Protein AF-A0A371JBT5-F1 (afdb_monomer_lite)

Foldseek 3Di:
DPPPPLDQLCPDPLLVLLLVQCVVVVNVLLNVLSVLLSVLLNVLLVLLVVLLVLLVVLLVVLVVDDDDVLCVVLSVVLNVLSVVLNVLSVVLNVLSSVLSVQSSVQSNVLSVVCVVPNPVSSLSLLVNLVSLVSLVVSLVSLVVNLVSLVVSLVVLVVSQVVVVVVVLVVVQVVCVVVVHDRDDCVPPDPDCTPSNVSNVSSVVSSVSSVVSNVSSVSSSVSSVVSNVVSVVVVVVVVVVVVVVVVVVVVPPDPPPPPDDPDDVVVVVVVVVVVVVVVPDDDDDDDDDDDDDDDD

InterPro domains:
  IPR046656 Protein of unknown function DUF6674 [PF20379] (11-281)

pLDDT: mean 81.14, std 17.53, range [30.47, 96.5]

Sequence (295 aa):
MEAVDKSILLKNEMIMGLLELLKQNNMPQEVNHTFELCTYIDSLEKKLDSMTEELTYVKQQLKDMQEDTVLNNLKAQVQAAAERLQERCNMMIEQLFIVKDNIKSKASDIVMEANKKGKVALNKISELLDVKGKLMDIRTHVKESQKDVSTTIAKIDAFGTGIREANQKIANTFRTFADKEVVDYSQSEKKLSKTELVKKPWIAKQKILEAMELRIDAAIDKVENLARDVDIDRMMKKFDSMMEKSHNEQVGAMVAETEYQYGADAFEACAQGMIVSETNTEIENYELKKEGKSR

Radius of gyration: 38.89 Å; chains: 1; bounding box: 65×77×125 Å

Organism: NCBI:txid1763509

Structure (mmCIF, N/CA/C/O backbone):
data_AF-A0A371JBT5-F1
#
_entry.id   AF-A0A371JBT5-F1
#
loop_
_atom_site.group_PDB
_atom_site.id
_atom_site.type_symbol
_atom_site.label_atom_id
_atom_site.label_alt_id
_atom_site.label_comp_id
_atom_site.label_asym_id
_atom_site.label_entity_id
_atom_site.label_seq_id
_atom_site.pdbx_PDB_ins_code
_atom_site.Cartn_x
_atom_site.Cartn_y
_atom_site.Cartn_z
_atom_site.occupancy
_atom_site.B_iso_or_equiv
_atom_site.auth_seq_id
_atom_site.auth_comp_id
_atom_site.auth_asym_id
_atom_site.auth_atom_id
_atom_site.pdbx_PDB_model_num
ATOM 1 N N . MET A 1 1 ? 0.151 -23.786 -0.847 1.00 33.44 1 MET A N 1
ATOM 2 C CA . MET A 1 1 ? 0.593 -22.396 -1.056 1.00 33.44 1 MET A CA 1
ATOM 3 C C . MET A 1 1 ? 2.098 -22.427 -1.056 1.00 33.44 1 MET A C 1
ATOM 5 O O . MET A 1 1 ? 2.690 -22.634 -0.004 1.00 33.44 1 MET A O 1
ATOM 9 N N . GLU A 1 2 ? 2.677 -22.397 -2.251 1.00 30.4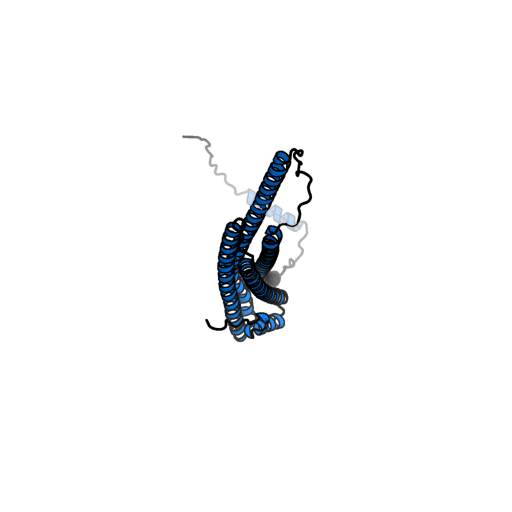7 2 GLU A N 1
ATOM 10 C CA . GLU A 1 2 ? 4.123 -22.308 -2.435 1.00 30.47 2 GLU A CA 1
ATOM 11 C C . GLU A 1 2 ? 4.639 -21.064 -1.716 1.00 30.47 2 GLU A C 1
ATOM 13 O O . GLU A 1 2 ? 3.960 -20.036 -1.671 1.00 30.47 2 GLU A O 1
ATOM 18 N N . ALA A 1 3 ? 5.813 -21.187 -1.101 1.00 35.66 3 ALA A N 1
ATOM 19 C CA . ALA A 1 3 ? 6.520 -20.059 -0.530 1.00 35.66 3 ALA A CA 1
ATOM 20 C C . ALA A 1 3 ? 6.815 -19.077 -1.668 1.00 35.66 3 ALA A C 1
ATOM 22 O O . ALA A 1 3 ? 7.740 -19.284 -2.449 1.00 35.66 3 ALA A O 1
ATOM 23 N N . VAL A 1 4 ? 5.969 -18.053 -1.790 1.00 44.62 4 VAL A N 1
ATOM 24 C CA . VAL A 1 4 ? 6.166 -16.923 -2.692 1.00 44.62 4 VAL A CA 1
ATOM 25 C C . VAL A 1 4 ? 7.531 -16.345 -2.351 1.00 44.62 4 VAL A C 1
ATOM 27 O O . VAL A 1 4 ? 7.746 -15.881 -1.231 1.00 44.62 4 VAL A O 1
ATOM 30 N N . ASP A 1 5 ? 8.474 -16.472 -3.281 1.00 44.41 5 ASP A N 1
ATOM 31 C CA . ASP A 1 5 ? 9.852 -16.040 -3.097 1.00 44.41 5 ASP A CA 1
ATOM 32 C C . ASP A 1 5 ? 9.858 -14.532 -2.805 1.00 44.41 5 ASP A C 1
ATOM 34 O O . ASP A 1 5 ? 9.671 -13.707 -3.705 1.00 44.41 5 ASP A O 1
ATOM 38 N N . LYS A 1 6 ? 10.029 -14.174 -1.522 1.00 57.06 6 LYS A N 1
ATOM 39 C CA . LYS A 1 6 ? 10.182 -12.799 -1.006 1.00 57.06 6 LYS A CA 1
ATOM 40 C C . LYS A 1 6 ? 11.536 -12.214 -1.419 1.00 57.06 6 LYS A C 1
ATOM 42 O O . LYS A 1 6 ? 12.314 -11.705 -0.608 1.00 57.06 6 LYS A O 1
ATOM 47 N N . SER A 1 7 ? 11.853 -12.323 -2.701 1.00 63.59 7 SER A N 1
ATOM 48 C CA . SER A 1 7 ? 13.070 -11.798 -3.282 1.00 63.59 7 SER A CA 1
ATOM 49 C C . SER A 1 7 ? 12.916 -10.297 -3.529 1.00 63.59 7 SER A C 1
ATOM 51 O O . SER A 1 7 ? 11.946 -9.811 -4.126 1.00 63.59 7 SER A O 1
ATOM 53 N N . ILE A 1 8 ? 13.897 -9.552 -3.023 1.00 81.62 8 ILE A N 1
ATOM 54 C CA . ILE A 1 8 ? 14.058 -8.110 -3.230 1.00 81.62 8 ILE A CA 1
ATOM 55 C C . ILE A 1 8 ? 14.281 -7.892 -4.730 1.00 81.62 8 ILE A C 1
ATOM 57 O O . ILE A 1 8 ? 15.208 -8.484 -5.287 1.00 81.62 8 ILE A O 1
ATOM 61 N N . LEU A 1 9 ? 13.483 -7.036 -5.380 1.00 84.31 9 LEU A N 1
ATOM 62 C CA . LEU A 1 9 ? 13.588 -6.780 -6.825 1.00 84.31 9 LEU A CA 1
ATOM 63 C C . LEU A 1 9 ? 15.016 -6.408 -7.230 1.00 84.31 9 LEU A C 1
ATOM 65 O O . LEU A 1 9 ? 15.540 -6.925 -8.209 1.00 84.31 9 LEU A O 1
ATOM 69 N N . LEU A 1 10 ? 15.682 -5.575 -6.433 1.00 82.06 10 LEU A N 1
ATOM 70 C CA . LEU A 1 10 ? 17.055 -5.135 -6.703 1.00 82.06 10 LEU A CA 1
ATOM 71 C C . LEU A 1 10 ? 18.109 -6.250 -6.674 1.00 82.06 10 LEU A C 1
ATOM 73 O O . LEU A 1 10 ? 19.208 -6.041 -7.175 1.00 82.06 10 LEU A O 1
ATOM 77 N N . LYS A 1 11 ? 17.812 -7.407 -6.074 1.00 87.00 11 LYS A N 1
ATOM 78 C CA . LYS A 1 11 ? 18.714 -8.570 -6.070 1.00 87.00 11 LYS A CA 1
ATOM 79 C C . LYS A 1 11 ? 18.457 -9.515 -7.242 1.00 87.00 11 LYS A C 1
ATOM 81 O O . LYS A 1 11 ? 19.179 -10.495 -7.394 1.00 87.00 11 LYS A O 1
ATOM 86 N N . ASN A 1 12 ? 17.425 -9.261 -8.042 1.00 89.31 12 ASN A N 1
ATOM 87 C CA . ASN A 1 12 ? 17.128 -10.075 -9.206 1.00 89.31 12 ASN A CA 1
ATOM 88 C C . ASN A 1 12 ? 18.189 -9.854 -10.293 1.00 89.31 12 ASN A C 1
ATOM 90 O O . ASN A 1 12 ? 18.481 -8.715 -10.658 1.00 89.31 12 ASN A O 1
ATOM 94 N N . GLU A 1 13 ? 18.732 -10.947 -10.829 1.00 88.25 13 GLU A N 1
ATOM 95 C CA . GLU A 1 13 ? 19.805 -10.921 -11.831 1.00 88.25 13 GLU A CA 1
ATOM 96 C C . GLU A 1 13 ? 19.434 -10.109 -13.078 1.00 88.25 13 GLU A C 1
ATOM 98 O O . GLU A 1 13 ? 20.257 -9.340 -13.570 1.00 88.25 13 GLU A O 1
ATO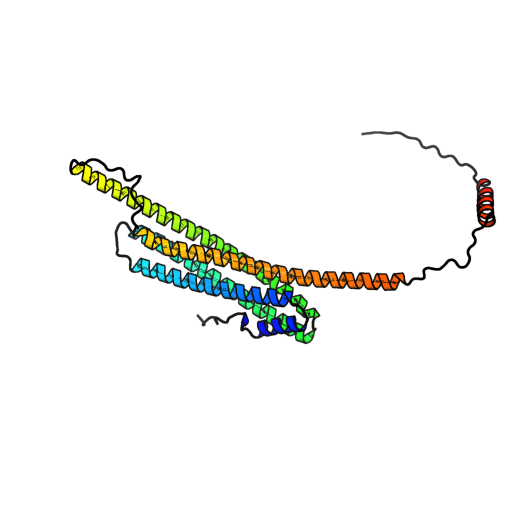M 103 N N . MET A 1 14 ? 18.183 -10.192 -13.544 1.00 89.50 14 MET A N 1
ATOM 104 C CA . MET A 1 14 ? 17.742 -9.476 -14.747 1.00 89.50 14 MET A CA 1
ATOM 105 C C . MET A 1 14 ? 17.620 -7.971 -14.502 1.00 89.50 14 MET A C 1
ATOM 107 O O . MET A 1 14 ? 17.965 -7.172 -15.369 1.00 89.50 14 MET A O 1
ATOM 111 N N . ILE A 1 15 ? 17.183 -7.566 -13.307 1.00 91.50 15 ILE A N 1
ATOM 112 C CA . ILE A 1 15 ? 17.118 -6.149 -12.924 1.00 91.50 15 ILE A CA 1
ATOM 113 C C . ILE A 1 15 ? 18.527 -5.580 -12.743 1.00 91.50 15 ILE A C 1
ATOM 115 O O . ILE A 1 15 ? 18.806 -4.483 -13.224 1.00 91.50 15 ILE A O 1
ATOM 119 N N . MET A 1 16 ? 19.437 -6.327 -12.112 1.00 92.00 16 MET A N 1
ATOM 120 C CA . MET A 1 16 ? 20.841 -5.917 -11.998 1.00 92.00 16 MET A CA 1
ATOM 121 C C . MET A 1 16 ? 21.503 -5.793 -13.375 1.00 92.00 16 MET A C 1
ATOM 123 O O . MET A 1 16 ? 22.139 -4.776 -13.649 1.00 92.00 16 MET A O 1
ATOM 127 N N . GLY A 1 17 ? 21.283 -6.769 -14.262 1.00 89.50 17 GLY A N 1
ATOM 128 C CA . GLY A 1 17 ? 21.773 -6.729 -15.640 1.00 89.50 17 GLY A CA 1
ATOM 129 C C . GLY A 1 17 ? 21.222 -5.537 -16.426 1.00 89.50 17 GLY A C 1
ATOM 130 O O . GLY A 1 17 ? 21.974 -4.869 -17.133 1.00 89.50 17 GLY A O 1
ATOM 131 N N . LEU A 1 18 ? 19.938 -5.202 -16.255 1.00 91.25 18 LEU A N 1
ATOM 132 C CA . LEU A 1 18 ? 19.342 -4.014 -16.871 1.00 91.25 18 LEU A CA 1
ATOM 133 C C . LEU A 1 18 ? 20.016 -2.725 -16.377 1.00 91.25 18 LEU A C 1
ATOM 135 O O . LEU A 1 18 ? 20.411 -1.891 -17.191 1.00 91.25 18 LEU A O 1
ATOM 139 N N . LEU A 1 19 ? 20.178 -2.565 -15.061 1.00 92.62 19 LEU A N 1
ATOM 140 C CA . LEU A 1 19 ? 20.825 -1.386 -14.473 1.00 92.62 19 LEU A CA 1
ATOM 141 C C . LEU A 1 19 ? 22.274 -1.232 -14.953 1.00 92.62 19 LEU A C 1
ATOM 143 O O . LEU A 1 19 ? 22.720 -0.116 -15.230 1.00 92.62 19 LEU A O 1
ATOM 147 N N . GLU A 1 20 ? 23.003 -2.339 -15.081 1.00 92.38 20 GLU A N 1
ATOM 148 C CA . GLU A 1 20 ? 24.372 -2.332 -15.588 1.00 92.38 20 GLU A CA 1
ATOM 149 C C . GLU A 1 20 ? 24.432 -1.919 -17.065 1.00 92.38 20 GLU A C 1
ATOM 151 O O . GLU A 1 20 ? 25.215 -1.034 -17.417 1.00 92.38 20 GLU A O 1
ATOM 156 N N . LEU A 1 21 ? 23.563 -2.475 -17.914 1.00 92.50 21 LEU A N 1
ATOM 157 C CA . LEU A 1 21 ? 23.493 -2.109 -19.331 1.00 92.50 21 LEU A CA 1
ATOM 158 C C . LEU A 1 21 ? 23.150 -0.629 -19.530 1.00 92.50 21 LEU A C 1
ATOM 160 O O . LEU A 1 21 ? 23.781 0.041 -20.350 1.00 92.50 21 LEU A O 1
ATOM 164 N N . LEU A 1 22 ? 22.197 -0.089 -18.767 1.00 90.19 22 LEU A N 1
ATOM 165 C CA . LEU A 1 22 ? 21.855 1.337 -18.818 1.00 90.19 22 LEU A CA 1
ATOM 166 C C . LEU A 1 22 ? 23.049 2.213 -18.410 1.00 90.19 22 LEU A C 1
ATOM 168 O O . LEU A 1 22 ? 23.359 3.203 -19.079 1.00 90.19 22 LEU A O 1
ATOM 172 N N . LYS A 1 23 ? 23.779 1.814 -17.362 1.00 92.00 23 LYS A N 1
ATOM 173 C CA . LYS A 1 23 ? 24.981 2.523 -16.905 1.00 92.00 23 LYS A CA 1
ATOM 174 C C . LYS A 1 23 ? 26.085 2.516 -17.963 1.00 92.00 23 LYS A C 1
ATOM 176 O O . LYS A 1 23 ? 26.670 3.563 -18.229 1.00 92.00 23 LYS A O 1
ATOM 181 N N . GLN A 1 24 ? 26.342 1.372 -18.596 1.00 92.00 24 GLN A N 1
ATOM 182 C CA . GLN A 1 24 ? 27.337 1.241 -19.668 1.00 92.00 24 GLN A CA 1
ATOM 183 C C . GLN A 1 24 ? 26.993 2.093 -20.903 1.00 92.00 24 GLN A C 1
ATOM 185 O O . GLN A 1 24 ? 27.887 2.508 -21.636 1.00 92.00 24 GLN A O 1
ATOM 190 N N . ASN A 1 25 ? 25.709 2.392 -21.126 1.00 88.06 25 ASN A N 1
ATOM 191 C CA . ASN A 1 25 ? 25.228 3.158 -22.279 1.00 88.06 25 ASN A CA 1
ATOM 192 C C . ASN A 1 25 ? 25.036 4.664 -22.007 1.00 88.06 25 ASN A C 1
ATOM 194 O O . ASN A 1 25 ? 24.484 5.367 -22.865 1.00 88.06 25 ASN A O 1
ATOM 198 N N . ASN A 1 26 ? 25.533 5.160 -20.864 1.00 88.44 26 ASN A N 1
ATOM 199 C CA . ASN A 1 26 ? 25.414 6.548 -20.401 1.00 88.44 26 ASN A CA 1
ATOM 200 C C . ASN A 1 26 ? 23.953 7.023 -20.285 1.00 88.44 26 ASN A C 1
ATOM 202 O O . ASN A 1 26 ? 23.623 8.115 -20.742 1.00 88.44 26 ASN A O 1
ATOM 206 N N . MET A 1 27 ? 23.085 6.205 -19.678 1.00 88.56 27 MET A N 1
ATOM 207 C CA . MET A 1 27 ? 21.659 6.495 -19.436 1.00 88.56 27 MET A CA 1
ATOM 208 C C . MET A 1 27 ? 21.383 6.705 -17.928 1.00 88.56 27 MET A C 1
ATOM 210 O O . MET A 1 27 ? 20.786 5.846 -17.275 1.00 88.56 27 MET A O 1
ATOM 214 N N . PRO A 1 28 ? 21.907 7.784 -17.304 1.00 88.81 28 PRO A N 1
ATOM 215 C CA . PRO A 1 28 ? 21.890 7.942 -15.848 1.00 88.81 28 PRO A CA 1
ATOM 216 C C . PRO A 1 28 ? 20.492 8.183 -15.262 1.00 88.81 28 PRO A C 1
ATOM 218 O O . PRO A 1 28 ? 20.249 7.779 -14.123 1.00 88.81 28 PRO A O 1
ATOM 221 N N . GLN A 1 29 ? 19.579 8.816 -16.008 1.00 89.69 29 GLN A N 1
ATOM 222 C CA . GLN A 1 29 ? 18.210 9.062 -15.535 1.00 89.69 29 GLN A CA 1
ATOM 223 C C . GLN A 1 29 ? 17.425 7.755 -15.479 1.00 89.69 29 GLN A C 1
ATOM 225 O O . GLN A 1 29 ? 16.819 7.431 -14.460 1.00 89.69 29 GLN A O 1
ATOM 230 N N . GLU A 1 30 ? 17.551 6.933 -16.515 1.00 89.88 30 GLU A N 1
ATOM 231 C CA . GLU A 1 30 ? 16.898 5.638 -16.633 1.00 89.88 30 GLU A CA 1
ATOM 232 C C . GLU A 1 30 ? 17.406 4.651 -15.579 1.00 89.88 30 GLU A C 1
ATOM 234 O O . GLU A 1 30 ? 16.605 3.921 -14.991 1.00 89.88 30 GLU A O 1
ATOM 239 N N . VAL A 1 31 ? 18.709 4.673 -15.262 1.00 91.56 31 VAL A N 1
ATOM 240 C CA . VAL A 1 31 ? 19.267 3.938 -14.110 1.00 91.56 31 VAL A CA 1
ATOM 241 C C . VAL A 1 31 ? 18.590 4.384 -12.816 1.00 91.56 31 VAL A C 1
ATOM 243 O O . VAL A 1 31 ? 18.108 3.541 -12.058 1.00 91.56 31 VAL A O 1
ATOM 246 N N . ASN A 1 32 ? 18.545 5.695 -12.554 1.00 93.38 32 ASN A N 1
ATOM 247 C CA . ASN A 1 32 ? 18.000 6.221 -11.307 1.00 93.38 32 ASN A CA 1
ATOM 248 C C . ASN A 1 32 ? 16.504 5.908 -11.170 1.00 93.38 32 ASN A C 1
ATOM 250 O O . ASN A 1 32 ? 16.075 5.394 -10.140 1.00 93.38 32 ASN A O 1
ATOM 254 N N . HIS A 1 33 ? 15.719 6.137 -12.220 1.00 92.62 33 HIS A N 1
ATOM 255 C CA . HIS A 1 33 ? 14.285 5.869 -12.217 1.00 92.62 33 HIS A CA 1
ATOM 256 C C . HIS A 1 33 ? 13.971 4.381 -12.066 1.00 92.62 33 HIS A C 1
ATOM 258 O O . HIS A 1 33 ? 13.093 4.029 -11.280 1.00 92.62 33 HIS A O 1
ATOM 264 N N . THR A 1 34 ? 14.719 3.500 -12.735 1.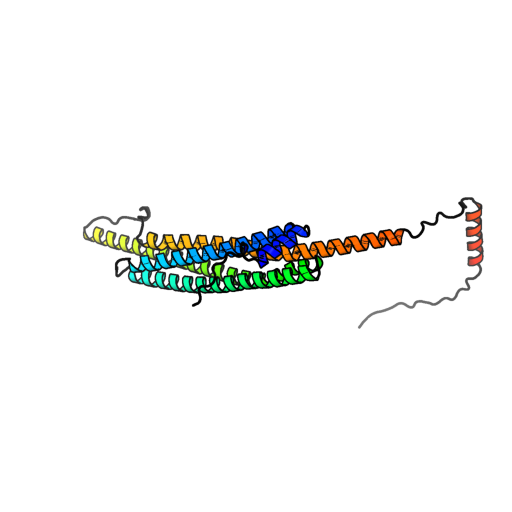00 91.88 34 THR A N 1
ATOM 265 C CA . THR A 1 34 ? 14.553 2.042 -12.599 1.00 91.88 34 THR A CA 1
ATOM 266 C C . THR A 1 34 ? 14.917 1.566 -11.196 1.00 91.88 34 THR A C 1
ATOM 268 O O . THR A 1 34 ? 14.196 0.758 -10.602 1.00 91.88 34 THR A O 1
ATOM 271 N N . PHE A 1 35 ? 16.010 2.088 -10.634 1.00 93.12 35 PHE A N 1
ATOM 272 C CA . PHE A 1 35 ? 16.422 1.785 -9.268 1.00 93.12 35 PHE A CA 1
ATOM 273 C C . PHE A 1 35 ? 15.368 2.250 -8.257 1.00 93.12 35 PHE A C 1
ATOM 275 O O . PHE A 1 35 ? 14.889 1.450 -7.452 1.00 93.12 35 PHE A O 1
ATOM 282 N N . GLU A 1 36 ? 14.955 3.517 -8.325 1.00 93.44 36 GLU A N 1
ATOM 283 C CA . GLU A 1 36 ? 13.954 4.098 -7.429 1.00 93.44 36 GLU A CA 1
ATOM 284 C C . GLU A 1 36 ? 12.618 3.355 -7.524 1.00 93.44 36 GLU A C 1
ATOM 286 O O . GLU A 1 36 ? 12.058 2.995 -6.487 1.00 93.44 36 GLU A O 1
ATOM 291 N N . LEU A 1 37 ? 12.157 3.023 -8.734 1.00 93.88 37 LEU A N 1
ATOM 292 C CA . LEU A 1 37 ? 10.962 2.206 -8.953 1.00 93.88 37 LEU A CA 1
ATOM 293 C C . LEU A 1 37 ? 11.036 0.881 -8.183 1.00 93.88 37 LEU A C 1
ATOM 295 O O . LEU A 1 37 ? 10.131 0.562 -7.406 1.00 93.88 37 LEU A O 1
ATOM 299 N N . CYS A 1 38 ? 12.133 0.135 -8.343 1.00 92.62 38 CYS A N 1
ATOM 300 C CA . CYS A 1 38 ? 12.330 -1.133 -7.643 1.00 92.62 38 CYS A CA 1
ATOM 301 C C . CYS A 1 38 ? 12.357 -0.937 -6.120 1.00 92.62 38 CYS A C 1
ATOM 303 O O . CYS A 1 38 ? 11.690 -1.676 -5.394 1.00 92.62 38 CYS A O 1
ATOM 305 N N . THR A 1 39 ? 13.050 0.099 -5.624 1.00 93.69 39 THR A N 1
ATOM 306 C CA . THR A 1 39 ? 13.084 0.402 -4.181 1.00 93.69 39 THR A CA 1
ATOM 307 C C . THR A 1 39 ? 11.701 0.723 -3.622 1.00 93.69 39 THR A C 1
ATOM 309 O O . THR A 1 39 ? 11.380 0.331 -2.497 1.00 93.69 39 THR A O 1
ATOM 312 N N . TYR A 1 40 ? 10.871 1.445 -4.378 1.00 94.44 40 TYR A N 1
ATOM 313 C CA . TYR A 1 40 ? 9.538 1.834 -3.940 1.00 94.44 40 TYR A CA 1
ATOM 314 C C . TYR A 1 40 ? 8.618 0.625 -3.877 1.00 94.44 40 TYR A C 1
ATOM 316 O O . TYR A 1 40 ? 7.953 0.451 -2.856 1.00 94.44 40 TYR A O 1
ATOM 324 N N . ILE A 1 41 ? 8.666 -0.256 -4.872 1.00 93.75 41 ILE A N 1
ATOM 325 C CA . ILE A 1 41 ? 7.886 -1.499 -4.890 1.00 93.75 41 ILE A CA 1
ATOM 326 C C . ILE A 1 41 ? 8.300 -2.436 -3.752 1.00 93.75 41 ILE A C 1
ATOM 328 O O . ILE A 1 41 ? 7.439 -2.905 -3.009 1.00 93.75 41 ILE A O 1
ATOM 332 N N . ASP A 1 42 ? 9.600 -2.634 -3.525 1.00 92.50 42 ASP A N 1
ATOM 333 C CA . ASP A 1 42 ? 10.080 -3.421 -2.380 1.00 92.50 42 ASP A CA 1
ATOM 334 C C . ASP A 1 42 ? 9.675 -2.782 -1.035 1.00 92.50 42 ASP A C 1
ATOM 336 O O . ASP A 1 42 ? 9.401 -3.472 -0.052 1.00 92.50 42 ASP A O 1
ATOM 340 N N . SER A 1 43 ? 9.607 -1.447 -0.960 1.00 92.44 43 SER A N 1
ATOM 341 C CA . SER A 1 43 ? 9.137 -0.755 0.246 1.00 92.44 43 SER A CA 1
ATOM 342 C C . SER A 1 43 ? 7.630 -0.901 0.480 1.00 92.44 43 SER A C 1
ATOM 344 O O . SER A 1 43 ? 7.195 -0.873 1.634 1.00 92.44 43 SER A O 1
ATOM 346 N N . LEU A 1 44 ? 6.836 -1.048 -0.587 1.00 93.88 44 LEU A N 1
ATOM 347 C CA . LEU A 1 44 ? 5.396 -1.292 -0.501 1.00 93.88 44 LEU A CA 1
ATOM 348 C C . LEU A 1 44 ? 5.110 -2.677 0.067 1.00 93.88 44 LEU A C 1
ATOM 350 O O . LEU A 1 44 ? 4.279 -2.793 0.965 1.00 93.88 44 LEU A O 1
ATOM 354 N N . GLU A 1 45 ? 5.857 -3.689 -0.370 1.00 92.25 45 GLU A N 1
ATOM 355 C CA . GLU A 1 45 ? 5.757 -5.048 0.167 1.00 92.25 45 GLU A CA 1
ATOM 356 C C . GLU A 1 45 ? 6.008 -5.060 1.679 1.00 92.25 45 GLU A C 1
ATOM 358 O O . GLU A 1 45 ? 5.169 -5.529 2.443 1.00 92.25 45 GLU A O 1
ATOM 363 N N . LYS A 1 46 ? 7.092 -4.419 2.137 1.00 92.19 46 LYS A N 1
ATOM 364 C CA . LYS A 1 46 ? 7.403 -4.304 3.574 1.00 92.19 46 LYS A CA 1
ATOM 365 C C . LYS A 1 46 ? 6.298 -3.616 4.375 1.00 92.19 46 LYS A C 1
ATOM 367 O O . LYS A 1 46 ? 6.055 -3.961 5.529 1.00 92.19 46 LYS A O 1
ATOM 372 N N . LYS A 1 47 ? 5.634 -2.616 3.790 1.00 92.94 47 LYS A N 1
ATOM 373 C CA . LYS A 1 47 ? 4.505 -1.940 4.441 1.00 92.94 47 LYS A CA 1
ATOM 374 C C . LYS A 1 47 ? 3.269 -2.835 4.498 1.00 92.94 47 LYS A C 1
ATOM 376 O O . LYS A 1 47 ? 2.550 -2.770 5.490 1.00 92.94 47 LYS A O 1
ATOM 381 N N . LEU A 1 48 ? 3.014 -3.647 3.471 1.00 92.56 48 LEU A N 1
ATOM 382 C CA . LEU A 1 48 ? 1.900 -4.603 3.447 1.00 92.56 48 LEU A CA 1
ATOM 383 C C . LEU A 1 48 ? 2.124 -5.744 4.445 1.00 92.56 48 LEU A C 1
ATOM 385 O O . LEU A 1 48 ? 1.188 -6.136 5.145 1.00 92.56 48 LEU A O 1
ATOM 389 N N . ASP A 1 49 ? 3.367 -6.204 4.580 1.00 91.69 49 ASP A N 1
ATOM 390 C CA . ASP A 1 49 ? 3.781 -7.135 5.631 1.00 91.69 49 ASP A CA 1
ATOM 391 C C . ASP A 1 49 ? 3.526 -6.536 7.021 1.00 91.69 49 ASP A C 1
ATOM 393 O O . ASP A 1 49 ? 2.799 -7.119 7.825 1.00 91.69 49 ASP A O 1
ATOM 397 N N . SER A 1 50 ? 4.024 -5.319 7.268 1.00 91.31 50 SER A N 1
ATOM 398 C CA . SER A 1 50 ? 3.805 -4.612 8.536 1.00 91.31 50 SER A CA 1
ATOM 399 C C . SER A 1 50 ? 2.315 -4.412 8.835 1.00 91.31 50 SER A C 1
ATOM 401 O O . SER A 1 50 ? 1.882 -4.625 9.963 1.00 91.31 50 SER A O 1
ATOM 403 N N . MET A 1 51 ? 1.504 -4.069 7.830 1.00 92.00 51 MET A N 1
ATOM 404 C CA . MET A 1 51 ? 0.049 -3.963 7.969 1.00 92.00 51 MET A CA 1
ATOM 405 C C . MET A 1 51 ? -0.595 -5.300 8.370 1.00 92.00 51 MET A C 1
ATOM 407 O O . MET A 1 51 ? -1.492 -5.324 9.215 1.00 92.00 51 MET A O 1
ATOM 411 N N . THR A 1 52 ? -0.138 -6.411 7.791 1.00 91.50 52 THR A N 1
ATOM 412 C CA . THR A 1 52 ? -0.645 -7.763 8.077 1.00 91.50 52 THR A CA 1
ATOM 413 C C . THR A 1 52 ? -0.286 -8.219 9.493 1.00 91.50 52 THR A C 1
ATOM 415 O O . THR A 1 52 ? -1.133 -8.765 10.210 1.00 91.50 52 THR A O 1
ATOM 418 N N . GLU A 1 53 ? 0.938 -7.946 9.941 1.00 90.75 53 GLU A N 1
ATOM 419 C CA . GLU A 1 53 ? 1.375 -8.191 11.321 1.00 90.75 53 GLU A CA 1
ATOM 420 C C . GLU A 1 53 ? 0.541 -7.372 12.313 1.00 90.75 53 GLU A C 1
ATOM 422 O O . GLU A 1 53 ? -0.026 -7.903 13.270 1.00 90.75 53 GLU A O 1
ATOM 427 N N . GLU A 1 54 ? 0.368 -6.085 12.021 1.00 90.56 54 GLU A N 1
ATOM 428 C CA . GLU A 1 54 ? -0.444 -5.155 12.798 1.00 90.56 54 GLU A CA 1
ATOM 429 C C . GLU A 1 54 ? -1.922 -5.578 12.872 1.00 90.56 54 GLU A C 1
ATOM 431 O O . GLU A 1 54 ? -2.587 -5.377 13.895 1.00 90.56 54 GLU A O 1
ATOM 436 N N . LEU A 1 55 ? -2.479 -6.151 11.802 1.00 90.62 55 LEU A N 1
ATOM 437 C CA . LEU A 1 55 ? -3.839 -6.701 11.790 1.00 90.62 55 LEU A CA 1
ATOM 438 C C . LEU A 1 55 ? -3.952 -7.974 12.621 1.00 90.62 55 LEU A C 1
ATOM 440 O O . LEU A 1 55 ? -4.928 -8.144 13.355 1.00 90.62 55 LEU A O 1
ATOM 444 N N . THR A 1 56 ? -2.946 -8.839 12.548 1.00 89.88 56 THR A N 1
ATOM 445 C CA . THR A 1 56 ? -2.865 -10.055 13.364 1.00 89.88 56 THR A CA 1
ATOM 446 C C . THR A 1 56 ? -2.801 -9.701 14.847 1.00 89.88 56 THR A C 1
ATOM 448 O O . THR A 1 56 ? -3.551 -10.261 15.649 1.00 89.88 56 THR A O 1
ATOM 451 N N . TYR A 1 57 ? -1.999 -8.696 15.204 1.00 88.44 57 TYR A N 1
ATOM 452 C CA . TYR A 1 57 ? -1.906 -8.179 16.566 1.00 88.44 57 TYR A CA 1
ATOM 453 C C . TYR A 1 57 ? -3.241 -7.617 17.075 1.00 88.44 57 TYR A C 1
ATOM 455 O O . TYR A 1 57 ? -3.646 -7.921 18.197 1.00 88.44 57 TYR A O 1
ATOM 463 N N . VAL A 1 58 ? -3.976 -6.858 16.252 1.00 88.00 58 VAL A N 1
ATOM 464 C CA . VAL A 1 58 ? -5.322 -6.369 16.614 1.00 88.00 58 VAL A CA 1
ATOM 465 C C . VAL A 1 58 ? -6.290 -7.521 16.848 1.00 88.00 58 VAL A C 1
ATOM 467 O O . VAL A 1 58 ? -6.991 -7.522 17.857 1.00 88.00 58 VAL A O 1
ATOM 470 N N . LYS A 1 59 ? -6.318 -8.519 15.959 1.00 87.69 59 LYS A N 1
ATOM 471 C CA . LYS A 1 59 ? -7.187 -9.696 16.115 1.00 87.69 59 LYS A CA 1
ATOM 472 C C . LYS A 1 59 ? -6.872 -10.458 17.404 1.00 87.69 59 LYS A C 1
ATOM 474 O O . LYS A 1 59 ? -7.795 -10.902 18.082 1.00 87.69 59 LYS A O 1
ATOM 479 N N . GLN A 1 60 ? -5.594 -10.579 17.766 1.00 87.94 60 GLN A N 1
ATOM 480 C CA . GLN A 1 60 ? -5.185 -11.218 19.015 1.00 87.94 60 GLN A CA 1
ATOM 481 C C . GLN A 1 60 ? -5.603 -10.394 20.240 1.00 87.94 60 GLN A C 1
ATOM 483 O O . GLN A 1 60 ? -6.263 -10.924 21.129 1.00 87.94 60 GLN A O 1
ATOM 488 N N . GLN A 1 61 ? -5.341 -9.083 20.246 1.00 83.75 61 GLN A N 1
ATOM 489 C CA . GLN A 1 61 ? -5.789 -8.201 21.328 1.00 83.75 61 GLN A CA 1
ATOM 490 C C . GLN A 1 61 ? -7.306 -8.235 21.519 1.00 83.75 61 GLN A C 1
ATOM 492 O O . GLN A 1 61 ? -7.782 -8.273 22.650 1.00 83.75 61 GLN A O 1
ATOM 497 N N . LEU A 1 62 ? -8.079 -8.242 20.429 1.00 84.50 62 LEU A N 1
ATOM 498 C CA . LEU A 1 62 ? -9.533 -8.344 20.508 1.00 84.50 62 LEU A CA 1
ATOM 499 C C . LEU A 1 62 ? -9.961 -9.667 21.143 1.00 84.50 62 LEU A C 1
ATOM 501 O O . LEU A 1 62 ? -10.889 -9.656 21.948 1.00 84.50 62 LEU A O 1
ATOM 505 N N . LYS A 1 63 ? -9.300 -10.791 20.835 1.00 83.94 63 LYS A N 1
ATOM 506 C CA . LYS A 1 63 ? -9.573 -12.084 21.487 1.00 83.94 63 LYS A CA 1
ATOM 507 C C . LYS A 1 63 ? -9.300 -12.030 22.989 1.00 83.94 63 LYS A C 1
ATOM 509 O O . LYS A 1 63 ? -10.169 -12.452 23.746 1.00 83.94 63 LYS A O 1
ATOM 514 N N . ASP A 1 64 ? -8.175 -11.441 23.385 1.00 82.19 64 ASP A N 1
ATOM 515 C CA . ASP A 1 64 ? -7.718 -11.374 24.780 1.00 82.19 64 ASP A CA 1
ATOM 516 C C . ASP A 1 64 ? -8.481 -10.336 25.629 1.00 82.19 64 ASP A C 1
ATOM 518 O O . ASP A 1 64 ? -8.416 -10.359 26.860 1.00 82.19 64 ASP A O 1
ATOM 522 N N . MET A 1 65 ? -9.241 -9.428 25.002 1.00 79.19 65 MET A N 1
ATOM 523 C CA . MET A 1 65 ? -10.158 -8.539 25.721 1.00 79.19 65 MET A CA 1
ATOM 524 C C . MET A 1 65 ? -11.242 -9.352 26.443 1.00 79.19 65 MET A C 1
ATOM 526 O O . MET A 1 65 ? -12.000 -10.082 25.795 1.00 79.19 65 MET A O 1
ATOM 530 N N . GLN A 1 66 ? -11.344 -9.154 27.767 1.00 71.44 66 GLN A N 1
ATOM 531 C CA . GLN A 1 66 ? -12.394 -9.735 28.611 1.00 71.44 66 GLN A CA 1
ATOM 532 C C . GLN A 1 66 ? -13.784 -9.490 28.021 1.00 71.44 66 GLN A C 1
ATOM 534 O O . GLN A 1 66 ? -14.077 -8.395 27.531 1.00 71.44 66 GLN A O 1
ATOM 539 N N . GLU A 1 67 ? -14.636 -10.511 28.104 1.00 71.00 67 GLU A N 1
ATOM 540 C CA . GLU A 1 67 ? -16.035 -10.399 27.714 1.00 71.00 67 GLU A CA 1
ATOM 541 C C . GLU A 1 67 ? -16.745 -9.409 28.638 1.00 71.00 67 GLU A C 1
ATOM 543 O O . GLU A 1 67 ? -16.911 -9.629 29.835 1.00 71.00 67 GLU A O 1
ATOM 548 N N . ASP A 1 68 ? -17.141 -8.287 28.055 1.00 69.69 68 ASP A N 1
ATOM 549 C CA . ASP A 1 68 ? -17.933 -7.249 28.690 1.00 69.69 68 ASP A CA 1
ATOM 550 C C . ASP A 1 68 ? -19.155 -7.060 27.796 1.00 69.69 68 ASP A C 1
ATOM 552 O O . ASP A 1 68 ? -19.026 -6.764 26.604 1.00 69.69 68 ASP A O 1
ATOM 556 N N . THR A 1 69 ? -20.347 -7.258 28.359 1.00 69.56 69 THR A N 1
ATOM 557 C CA . THR A 1 69 ? -21.627 -7.180 27.639 1.00 69.56 69 THR A CA 1
ATOM 558 C C . THR A 1 69 ? -21.766 -5.896 26.821 1.00 69.56 69 THR A C 1
ATOM 560 O O . THR A 1 69 ? -22.366 -5.921 25.747 1.00 69.56 69 THR A O 1
ATOM 563 N N . VAL A 1 70 ? -21.180 -4.785 27.282 1.00 73.38 70 VAL A N 1
ATOM 564 C CA . VAL A 1 70 ? -21.224 -3.496 26.579 1.00 73.38 70 VAL A CA 1
ATOM 565 C C . VAL A 1 70 ? -20.201 -3.448 25.438 1.00 73.38 70 VAL A C 1
ATOM 567 O O . VAL A 1 70 ? -20.494 -2.916 24.367 1.00 73.38 70 VAL A O 1
ATOM 570 N N . LEU A 1 71 ? -19.010 -4.024 25.624 1.00 80.44 71 LEU A N 1
ATOM 571 C CA . LEU A 1 71 ? -17.917 -3.967 24.642 1.00 80.44 71 LEU A CA 1
ATOM 572 C C . LEU A 1 71 ? -17.994 -5.053 23.565 1.00 80.44 71 LEU A C 1
ATOM 574 O O . LEU A 1 71 ? -17.357 -4.901 22.523 1.00 80.44 71 LEU A O 1
ATOM 578 N N . ASN A 1 72 ? -18.780 -6.111 23.764 1.00 84.44 72 ASN A N 1
ATOM 579 C CA . ASN A 1 72 ? -18.883 -7.226 22.818 1.00 84.44 72 ASN A CA 1
ATOM 580 C C . ASN A 1 72 ? -19.332 -6.782 21.416 1.00 84.44 72 ASN A C 1
ATOM 582 O O . ASN A 1 72 ? -18.784 -7.253 20.419 1.00 84.44 72 ASN A O 1
ATOM 586 N N . ASN A 1 73 ? -20.259 -5.821 21.317 1.00 84.81 73 ASN A N 1
ATOM 587 C CA . ASN A 1 73 ? -20.677 -5.284 20.017 1.00 84.81 73 ASN A CA 1
ATOM 588 C C . ASN A 1 73 ? -19.547 -4.483 19.343 1.00 84.81 73 ASN A C 1
ATOM 590 O O . ASN A 1 73 ? -19.269 -4.679 18.162 1.00 84.81 73 ASN A O 1
ATOM 594 N N . LEU A 1 74 ? -18.827 -3.637 20.095 1.00 86.00 74 LEU A N 1
ATOM 595 C CA . LEU A 1 74 ? -17.653 -2.933 19.564 1.00 86.00 74 LEU A CA 1
ATOM 596 C C . LEU A 1 74 ? -16.598 -3.932 19.074 1.00 86.00 74 LEU A C 1
ATOM 598 O O . LEU A 1 74 ? -16.106 -3.798 17.957 1.00 86.00 74 LEU A O 1
ATOM 602 N N . LYS A 1 75 ? -16.281 -4.946 19.885 1.00 87.81 75 LYS A N 1
ATOM 603 C CA . LYS A 1 75 ? -15.326 -6.008 19.547 1.00 87.81 75 LYS A CA 1
ATOM 604 C C . LYS A 1 75 ? -15.713 -6.702 18.241 1.00 87.81 75 LYS A C 1
ATOM 606 O O . LYS A 1 75 ? -14.865 -6.810 17.362 1.00 87.81 75 LYS A O 1
ATOM 611 N N . ALA A 1 76 ? -16.980 -7.081 18.069 1.00 88.94 76 ALA A N 1
ATOM 612 C CA . ALA A 1 76 ? -17.475 -7.690 16.833 1.00 88.94 76 ALA A CA 1
ATOM 613 C C . ALA A 1 76 ? -17.339 -6.759 15.615 1.00 88.94 76 ALA A C 1
ATOM 615 O O . ALA A 1 76 ? -16.868 -7.180 14.559 1.00 88.94 76 ALA A O 1
ATOM 616 N N . GLN A 1 77 ? -17.690 -5.478 15.756 1.00 90.06 77 GLN A N 1
ATOM 617 C CA . GLN A 1 77 ? -17.585 -4.507 14.661 1.00 90.06 77 GLN A CA 1
ATOM 618 C C . GLN A 1 77 ? -16.132 -4.227 14.261 1.00 90.06 77 GLN A C 1
ATOM 620 O O . GLN A 1 77 ? -15.823 -4.142 13.070 1.00 90.06 77 GLN A O 1
ATOM 625 N N . VAL A 1 78 ? -15.234 -4.105 15.240 1.00 91.56 78 VAL A N 1
ATOM 626 C CA . VAL A 1 78 ? -13.801 -3.885 15.002 1.00 91.56 78 VAL A CA 1
ATOM 627 C C . VAL A 1 78 ? -13.152 -5.140 14.418 1.00 91.56 78 VAL A C 1
ATOM 629 O O . VAL A 1 78 ? -12.342 -5.024 13.502 1.00 91.56 78 VAL A O 1
ATOM 632 N N . GLN A 1 79 ? -13.550 -6.331 14.870 1.00 91.94 79 GLN A N 1
ATOM 633 C CA . GLN A 1 79 ? -13.111 -7.601 14.292 1.00 91.94 79 GLN A CA 1
ATOM 634 C C . GLN A 1 79 ? -13.521 -7.706 12.817 1.00 91.94 79 GLN A C 1
ATOM 636 O O . GLN A 1 79 ? -12.669 -7.946 11.963 1.00 91.94 79 GLN A O 1
ATOM 641 N N . ALA A 1 80 ? -14.787 -7.426 12.498 1.00 92.69 80 ALA A N 1
ATOM 642 C CA . ALA A 1 80 ? -15.273 -7.430 11.120 1.00 92.69 80 ALA A CA 1
ATOM 643 C C . ALA A 1 80 ? -14.554 -6.382 10.251 1.00 92.69 80 ALA A C 1
ATOM 645 O O . ALA A 1 80 ? -14.254 -6.626 9.085 1.00 92.69 80 ALA A O 1
ATOM 646 N N . ALA A 1 81 ? -14.247 -5.203 10.801 1.00 94.25 81 ALA A N 1
ATOM 647 C CA . ALA A 1 81 ? -13.444 -4.207 10.096 1.00 94.25 81 ALA A CA 1
ATOM 648 C C . ALA A 1 81 ? -12.010 -4.706 9.838 1.00 94.25 81 ALA A C 1
ATOM 650 O O . ALA A 1 81 ? -11.479 -4.494 8.749 1.00 94.25 81 ALA A O 1
ATOM 651 N N . ALA A 1 82 ? -11.389 -5.379 10.811 1.00 93.44 82 ALA A N 1
ATOM 652 C CA . ALA A 1 82 ? -10.043 -5.932 10.672 1.00 93.44 82 ALA A CA 1
ATOM 653 C C . ALA A 1 82 ? -9.994 -7.076 9.645 1.00 93.44 82 ALA A C 1
ATOM 655 O O . ALA A 1 82 ? -9.005 -7.225 8.933 1.00 93.44 82 ALA A O 1
ATOM 656 N N . GLU A 1 83 ? -11.052 -7.877 9.540 1.00 93.25 83 GLU A N 1
ATOM 657 C CA . GLU A 1 83 ? -11.194 -8.913 8.510 1.00 93.25 83 GLU A CA 1
ATOM 658 C C . GLU A 1 83 ? -11.311 -8.310 7.110 1.00 93.25 83 GLU A C 1
ATOM 660 O O . GLU A 1 83 ? -10.531 -8.685 6.237 1.00 93.25 83 GLU A O 1
ATOM 665 N N . ARG A 1 84 ? -12.175 -7.303 6.921 1.00 93.31 84 ARG A N 1
ATOM 666 C CA . ARG A 1 84 ? -12.280 -6.580 5.639 1.00 93.31 84 ARG A CA 1
ATOM 667 C C . ARG A 1 84 ? -10.957 -5.936 5.227 1.00 93.31 84 ARG A C 1
ATOM 669 O O . ARG A 1 84 ? -10.573 -5.998 4.063 1.00 93.31 84 ARG A O 1
ATOM 676 N N . LEU A 1 85 ? -10.249 -5.307 6.170 1.00 94.38 85 LEU A N 1
ATOM 677 C CA . LEU A 1 85 ? -8.953 -4.697 5.872 1.00 94.38 85 LEU A CA 1
ATOM 678 C C . LEU A 1 85 ? -7.892 -5.756 5.542 1.00 94.38 85 LEU A C 1
ATOM 680 O O . LEU A 1 85 ? -7.078 -5.523 4.654 1.00 94.38 85 LEU A O 1
ATOM 684 N N . GLN A 1 86 ? -7.923 -6.924 6.193 1.00 94.06 86 GLN A N 1
ATOM 685 C CA . GLN A 1 86 ? -7.032 -8.041 5.866 1.00 94.06 86 GLN A CA 1
ATOM 686 C C . GLN A 1 86 ? -7.253 -8.551 4.443 1.00 94.06 86 GLN A C 1
ATOM 688 O O . GLN A 1 86 ? -6.282 -8.769 3.726 1.00 94.06 86 GLN A O 1
ATOM 693 N N . GLU A 1 87 ? -8.507 -8.731 4.034 1.00 93.62 87 GLU A N 1
ATOM 694 C CA . GLU A 1 87 ? -8.843 -9.179 2.681 1.00 93.62 87 GLU A CA 1
ATOM 695 C C . GLU A 1 87 ? -8.297 -8.205 1.632 1.00 93.62 87 GLU A C 1
ATOM 697 O O . GLU A 1 87 ? -7.587 -8.618 0.716 1.00 93.62 87 GLU A O 1
ATOM 702 N N . ARG A 1 88 ? -8.486 -6.894 1.840 1.00 92.19 88 ARG A N 1
ATOM 703 C CA . ARG A 1 88 ? -7.881 -5.872 0.972 1.00 92.19 88 ARG A CA 1
ATOM 704 C C . ARG A 1 88 ? -6.355 -5.895 0.980 1.00 92.19 88 ARG A C 1
ATOM 706 O O . ARG A 1 88 ? -5.748 -5.701 -0.067 1.00 92.19 88 ARG A O 1
ATOM 713 N N . CYS A 1 89 ? -5.721 -6.130 2.130 1.00 93.31 89 CYS A N 1
ATOM 714 C CA . CYS A 1 89 ? -4.263 -6.259 2.197 1.00 93.31 89 CYS A CA 1
ATOM 715 C C . CYS A 1 89 ? -3.770 -7.439 1.362 1.00 93.31 89 CYS A C 1
ATOM 717 O O . CYS A 1 89 ? -2.812 -7.281 0.612 1.00 93.31 89 CYS A O 1
ATOM 719 N N . ASN A 1 90 ? -4.452 -8.582 1.431 1.00 92.38 90 ASN A N 1
ATOM 720 C CA . ASN A 1 90 ? -4.114 -9.757 0.631 1.00 92.38 90 ASN A CA 1
ATOM 721 C C . ASN A 1 90 ? -4.266 -9.469 -0.871 1.00 92.38 90 ASN A C 1
ATOM 723 O O . ASN A 1 90 ? -3.342 -9.742 -1.631 1.00 92.38 90 ASN A O 1
ATOM 727 N N . MET A 1 91 ? -5.362 -8.821 -1.285 1.00 91.56 91 MET A N 1
ATOM 728 C CA . MET A 1 91 ? -5.543 -8.385 -2.677 1.00 91.56 91 MET A CA 1
ATOM 729 C C . MET A 1 91 ? -4.411 -7.455 -3.140 1.00 91.56 91 MET A C 1
ATOM 731 O O . MET A 1 91 ? -3.876 -7.619 -4.233 1.00 91.56 91 MET A O 1
ATOM 735 N N . MET A 1 92 ? -4.004 -6.490 -2.306 1.00 93.81 92 MET A N 1
ATOM 736 C CA . MET A 1 92 ? -2.886 -5.595 -2.627 1.00 93.81 92 MET A CA 1
ATOM 737 C C . MET A 1 92 ? -1.548 -6.341 -2.727 1.00 93.81 92 MET A C 1
ATOM 739 O O . MET A 1 92 ? -0.746 -6.006 -3.596 1.00 93.81 92 MET A O 1
ATOM 743 N N . ILE A 1 93 ? -1.304 -7.348 -1.880 1.00 92.50 93 ILE A N 1
ATOM 744 C CA . ILE A 1 93 ? -0.106 -8.202 -1.946 1.00 92.50 93 ILE A CA 1
ATOM 745 C C . ILE A 1 93 ? -0.070 -8.970 -3.273 1.00 92.50 93 ILE A C 1
ATOM 747 O O . ILE A 1 93 ? 0.960 -8.971 -3.946 1.00 92.50 93 ILE A O 1
ATOM 751 N N . GLU A 1 94 ? -1.188 -9.572 -3.680 1.00 92.75 94 GLU A N 1
ATOM 752 C CA . GLU A 1 94 ? -1.295 -10.300 -4.951 1.00 92.75 94 GLU A CA 1
ATOM 753 C C . GLU A 1 94 ? -1.036 -9.382 -6.152 1.00 92.75 94 GLU A C 1
ATOM 755 O O . GLU A 1 94 ? -0.212 -9.694 -7.013 1.00 92.75 94 GLU A O 1
ATOM 760 N N . GLN A 1 95 ? -1.670 -8.206 -6.184 1.00 93.25 95 GLN A N 1
ATOM 761 C CA . GLN A 1 95 ? -1.443 -7.218 -7.242 1.00 93.25 95 GLN A CA 1
ATOM 762 C C . GLN A 1 95 ? 0.011 -6.731 -7.270 1.00 93.25 95 GLN A C 1
ATOM 764 O O . GLN A 1 95 ? 0.597 -6.581 -8.344 1.00 93.25 95 GLN A O 1
ATOM 769 N N . LEU A 1 96 ? 0.630 -6.527 -6.104 1.00 94.00 96 LEU A N 1
ATOM 770 C CA . LEU A 1 96 ? 2.031 -6.125 -6.020 1.00 94.00 96 LEU A CA 1
ATOM 771 C C . LEU A 1 96 ? 2.968 -7.217 -6.550 1.00 94.00 96 LEU A C 1
ATOM 773 O O . LEU A 1 96 ? 3.940 -6.903 -7.237 1.00 94.00 96 LEU A O 1
ATOM 777 N N . PHE A 1 97 ? 2.668 -8.488 -6.283 1.00 92.31 97 PHE A N 1
ATOM 778 C CA . PHE A 1 97 ? 3.431 -9.612 -6.823 1.00 92.31 97 PHE A CA 1
ATOM 779 C C . PHE A 1 97 ? 3.355 -9.655 -8.354 1.00 92.31 97 PHE A C 1
ATOM 781 O O . PHE A 1 97 ? 4.379 -9.748 -9.029 1.00 92.31 97 PHE A O 1
ATOM 788 N N . ILE A 1 98 ? 2.160 -9.448 -8.912 1.00 92.25 98 ILE A N 1
ATOM 789 C CA . ILE A 1 98 ? 1.965 -9.330 -10.360 1.00 92.25 98 ILE A CA 1
ATOM 790 C C . ILE A 1 98 ? 2.783 -8.158 -10.937 1.00 92.25 98 ILE A C 1
ATOM 792 O O . ILE A 1 98 ? 3.373 -8.282 -12.013 1.00 92.25 98 ILE A O 1
ATOM 796 N N . VAL A 1 99 ? 2.834 -7.012 -10.250 1.00 93.88 99 VAL A N 1
ATOM 797 C CA . VAL A 1 99 ? 3.676 -5.875 -10.663 1.00 93.88 99 VAL A CA 1
ATOM 798 C C . VAL A 1 99 ? 5.156 -6.264 -10.657 1.00 93.88 99 VAL A C 1
ATOM 800 O O . VAL A 1 99 ? 5.856 -5.982 -11.631 1.00 93.88 99 VAL A O 1
ATOM 803 N N . LYS A 1 100 ? 5.635 -6.939 -9.605 1.00 93.06 100 LYS A N 1
ATOM 804 C CA . LYS A 1 100 ? 7.026 -7.407 -9.514 1.00 93.06 100 LYS A CA 1
ATOM 805 C C . LYS A 1 100 ? 7.395 -8.321 -10.676 1.00 93.06 100 LYS A C 1
ATOM 807 O O . LYS A 1 100 ? 8.437 -8.119 -11.299 1.00 93.06 100 LYS A O 1
ATOM 812 N N . ASP A 1 101 ? 6.557 -9.302 -10.975 1.00 92.19 101 ASP A N 1
ATOM 813 C CA . ASP A 1 101 ? 6.833 -10.268 -12.036 1.00 92.19 101 ASP A CA 1
ATOM 814 C C . ASP A 1 101 ? 6.784 -9.630 -13.423 1.00 92.19 101 ASP A C 1
ATOM 816 O O . ASP A 1 101 ? 7.655 -9.901 -14.250 1.00 92.19 101 ASP A O 1
ATOM 820 N N . ASN A 1 102 ? 5.862 -8.690 -13.649 1.00 91.88 102 ASN A N 1
ATOM 821 C CA . ASN A 1 102 ? 5.863 -7.875 -14.859 1.00 91.88 102 ASN A CA 1
ATOM 822 C C . ASN A 1 102 ? 7.188 -7.118 -15.040 1.00 91.88 102 ASN A C 1
ATOM 824 O O . ASN A 1 102 ? 7.750 -7.132 -16.133 1.00 91.88 102 ASN A O 1
ATOM 828 N N . ILE A 1 103 ? 7.703 -6.478 -13.984 1.00 92.88 103 ILE A N 1
ATOM 829 C CA . ILE A 1 103 ? 8.977 -5.744 -14.050 1.00 92.88 103 ILE A CA 1
ATOM 830 C C . ILE A 1 103 ? 10.131 -6.693 -14.358 1.00 92.88 103 ILE A C 1
ATOM 832 O O . ILE A 1 103 ? 10.936 -6.394 -15.236 1.00 92.88 103 ILE A O 1
ATOM 836 N N . LYS A 1 104 ? 10.203 -7.847 -13.683 1.00 92.50 104 LYS A N 1
ATOM 837 C CA . LYS A 1 104 ? 11.247 -8.853 -13.934 1.00 92.50 104 LYS A CA 1
ATOM 838 C C . LYS A 1 104 ? 11.199 -9.368 -15.374 1.00 92.50 104 LYS A C 1
ATOM 840 O O . LYS A 1 104 ? 12.239 -9.425 -16.026 1.00 92.50 104 LYS A O 1
ATOM 845 N N . SER A 1 105 ? 10.010 -9.710 -15.877 1.00 91.75 105 SER A N 1
ATOM 846 C CA . SER A 1 105 ? 9.824 -10.201 -17.248 1.00 91.75 105 SER A CA 1
ATOM 847 C C . SER A 1 105 ? 10.250 -9.152 -18.270 1.00 91.75 105 SER A C 1
ATOM 849 O O . SER A 1 105 ? 11.051 -9.443 -19.152 1.00 91.75 105 SER A O 1
ATOM 851 N N . LYS A 1 106 ? 9.788 -7.906 -18.117 1.00 91.75 106 LYS A N 1
ATOM 852 C CA . LYS A 1 106 ? 10.162 -6.813 -19.021 1.00 91.75 106 LYS A CA 1
ATOM 853 C C . LYS A 1 106 ? 11.655 -6.504 -18.955 1.00 91.75 106 LYS A C 1
ATOM 855 O O . LYS A 1 106 ? 12.283 -6.333 -19.993 1.00 91.75 106 LYS A O 1
ATOM 860 N N . ALA A 1 107 ? 12.249 -6.484 -17.761 1.00 91.19 107 ALA A N 1
ATOM 861 C CA . ALA A 1 107 ? 13.692 -6.311 -17.607 1.00 91.19 107 ALA A CA 1
ATOM 862 C C . ALA A 1 107 ? 14.468 -7.428 -18.319 1.00 91.19 107 ALA A C 1
ATOM 864 O O . ALA A 1 107 ? 15.430 -7.143 -19.028 1.00 91.19 107 ALA A O 1
ATOM 865 N N . SER A 1 108 ? 14.012 -8.677 -18.194 1.00 91.88 108 SER A N 1
ATOM 866 C CA . SER A 1 108 ? 14.588 -9.818 -18.904 1.00 91.88 108 SER A CA 1
ATOM 867 C C . SER A 1 108 ? 14.558 -9.633 -20.421 1.00 91.88 108 SER A C 1
ATOM 869 O O . SER A 1 108 ? 15.590 -9.776 -21.083 1.00 91.88 108 SER A O 1
ATOM 871 N N . ASP A 1 109 ? 13.401 -9.261 -20.968 1.00 91.62 109 ASP A N 1
ATOM 872 C CA . ASP A 1 109 ? 13.225 -9.038 -22.404 1.00 91.62 109 ASP A CA 1
ATOM 873 C C . ASP A 1 109 ? 14.129 -7.905 -22.913 1.00 91.62 109 ASP A C 1
ATOM 875 O O . ASP A 1 109 ? 14.801 -8.050 -23.939 1.00 91.62 109 ASP A O 1
ATOM 879 N N . ILE A 1 110 ? 14.220 -6.801 -22.161 1.00 91.19 110 ILE A N 1
ATOM 880 C CA . ILE A 1 110 ? 15.084 -5.662 -22.498 1.00 91.19 110 ILE A CA 1
ATOM 881 C C . ILE A 1 110 ? 16.557 -6.078 -22.489 1.00 91.19 110 ILE A C 1
ATOM 883 O O . ILE A 1 110 ? 17.273 -5.766 -23.439 1.00 91.19 110 ILE A O 1
ATOM 887 N N . VAL A 1 111 ? 17.018 -6.802 -21.463 1.00 91.50 111 VAL A N 1
ATOM 888 C CA . VAL A 1 111 ? 18.407 -7.287 -21.368 1.00 91.50 111 VAL A CA 1
ATOM 889 C C . VAL A 1 111 ? 18.736 -8.208 -22.544 1.00 91.50 111 VAL A C 1
ATOM 891 O O . VAL A 1 111 ? 19.759 -8.033 -23.210 1.00 91.50 111 VAL A O 1
ATOM 894 N N . MET A 1 112 ? 17.851 -9.159 -22.854 1.00 90.50 112 MET A N 1
ATOM 895 C CA . MET A 1 112 ? 18.027 -10.068 -23.988 1.00 90.50 112 MET A CA 1
ATOM 896 C C . MET A 1 112 ? 18.092 -9.330 -25.328 1.00 90.50 112 MET A C 1
ATOM 898 O O . MET A 1 112 ? 18.905 -9.682 -26.188 1.00 90.50 112 MET A O 1
ATOM 902 N N . GLU A 1 113 ? 17.243 -8.325 -25.537 1.00 90.50 113 GLU A N 1
ATOM 903 C CA . GLU A 1 113 ? 17.249 -7.543 -26.770 1.00 90.50 113 GLU A CA 1
ATOM 904 C C . GLU A 1 113 ? 18.429 -6.579 -26.860 1.00 90.50 113 GLU A C 1
ATOM 906 O O . GLU A 1 113 ? 19.004 -6.449 -27.940 1.00 90.50 113 GLU A O 1
ATOM 911 N N . ALA A 1 114 ? 18.835 -5.954 -25.756 1.00 90.69 114 ALA A N 1
ATOM 912 C CA . ALA A 1 114 ? 20.015 -5.095 -25.689 1.00 90.69 114 ALA A CA 1
ATOM 913 C C . ALA A 1 114 ? 21.291 -5.867 -26.036 1.00 90.69 114 ALA A C 1
ATOM 915 O O . ALA A 1 114 ? 22.098 -5.381 -26.827 1.00 90.69 114 ALA A O 1
ATOM 916 N N . ASN A 1 115 ? 21.417 -7.111 -25.570 1.00 87.94 115 ASN A N 1
ATOM 917 C CA . ASN A 1 115 ? 22.539 -7.980 -25.932 1.00 87.94 115 ASN A CA 1
ATOM 918 C C . ASN A 1 115 ? 22.575 -8.336 -27.431 1.00 87.94 115 ASN A C 1
ATOM 920 O O . ASN A 1 115 ? 23.645 -8.612 -27.967 1.00 87.94 115 ASN A O 1
ATOM 924 N N . LYS A 1 116 ? 21.429 -8.326 -28.128 1.00 89.81 116 LYS A N 1
ATOM 925 C CA . LYS A 1 116 ? 21.336 -8.662 -29.564 1.00 89.81 116 LYS A CA 1
ATOM 926 C C . LYS A 1 116 ? 21.398 -7.444 -30.488 1.00 89.81 116 LYS A C 1
ATOM 928 O O . LYS A 1 116 ? 21.964 -7.530 -31.573 1.00 89.81 116 LYS A O 1
ATOM 933 N N . LYS A 1 117 ? 20.755 -6.341 -30.101 1.00 87.88 117 LYS A N 1
ATOM 934 C CA . LYS A 1 117 ? 20.501 -5.153 -30.940 1.00 87.88 117 LYS A CA 1
ATOM 935 C C . LYS A 1 117 ? 21.238 -3.899 -30.448 1.00 87.88 117 LYS A C 1
ATOM 937 O O . LYS A 1 117 ? 21.129 -2.846 -31.074 1.00 87.88 117 LYS A O 1
ATOM 942 N N . GLY A 1 118 ? 21.969 -3.990 -29.337 1.00 84.81 118 GLY A N 1
ATOM 943 C CA . GLY A 1 118 ? 22.716 -2.882 -28.745 1.00 84.81 118 GLY A CA 1
ATOM 944 C C . GLY A 1 118 ? 21.822 -1.796 -28.135 1.00 84.81 118 GLY A C 1
ATOM 945 O O . GLY A 1 118 ? 20.663 -2.031 -27.787 1.00 84.81 118 GLY A O 1
ATOM 946 N N . LYS A 1 119 ? 22.365 -0.575 -28.033 1.00 85.00 119 LYS A N 1
ATOM 947 C CA . LYS A 1 119 ? 21.762 0.573 -27.326 1.00 85.00 119 LYS A CA 1
ATOM 948 C C . LYS A 1 119 ? 20.310 0.875 -27.716 1.00 85.00 119 LYS A C 1
ATOM 950 O O . LYS A 1 119 ? 19.529 1.292 -26.872 1.00 85.00 119 LYS A O 1
ATOM 955 N N . VAL A 1 120 ? 19.923 0.653 -28.974 1.00 83.75 120 VAL A N 1
ATOM 956 C CA . VAL A 1 120 ? 18.571 0.980 -29.471 1.00 83.75 120 VAL A CA 1
ATOM 957 C C . VAL A 1 120 ? 17.480 0.187 -28.743 1.00 83.75 120 VAL A C 1
ATOM 959 O O . VAL A 1 120 ? 16.383 0.705 -28.541 1.00 83.75 120 VAL A O 1
ATOM 962 N N . ALA A 1 121 ? 17.773 -1.040 -28.303 1.00 86.56 121 ALA A N 1
ATOM 963 C CA . ALA A 1 121 ? 16.813 -1.853 -27.561 1.00 86.56 121 ALA A CA 1
ATOM 964 C C . ALA A 1 121 ? 16.574 -1.356 -26.126 1.00 86.56 121 ALA A C 1
ATOM 966 O O . ALA A 1 121 ? 15.515 -1.638 -25.576 1.00 86.56 121 ALA A O 1
ATOM 967 N N . LEU A 1 122 ? 17.481 -0.562 -25.541 1.00 85.69 122 LEU A N 1
ATOM 968 C CA . LEU A 1 122 ? 17.285 0.006 -24.199 1.00 85.69 122 LEU A CA 1
ATOM 969 C C . LEU A 1 122 ? 16.141 1.025 -24.150 1.00 85.69 122 LEU A C 1
ATOM 971 O O . LEU A 1 122 ? 15.525 1.195 -23.105 1.00 85.69 122 LEU A O 1
ATOM 975 N N . ASN A 1 123 ? 15.755 1.611 -25.288 1.00 85.31 123 ASN A N 1
ATOM 976 C CA . ASN A 1 123 ? 14.570 2.473 -25.379 1.00 85.31 123 ASN A CA 1
ATOM 977 C C . ASN A 1 123 ? 13.259 1.729 -25.052 1.00 85.31 123 ASN A C 1
ATOM 979 O O . ASN A 1 123 ? 12.245 2.356 -24.737 1.00 85.31 123 ASN A O 1
ATOM 983 N N . LYS A 1 124 ? 13.269 0.389 -25.078 1.00 86.75 124 LYS A N 1
ATOM 984 C CA . LYS A 1 124 ? 12.156 -0.442 -24.603 1.00 86.75 124 LYS A CA 1
ATOM 985 C C . LYS A 1 124 ? 11.954 -0.383 -23.092 1.00 86.75 124 LYS A C 1
ATOM 987 O O . LYS A 1 124 ? 10.968 -0.912 -22.603 1.00 86.75 124 LYS A O 1
ATOM 992 N N . ILE A 1 125 ? 12.816 0.302 -22.342 1.00 85.50 125 ILE A N 1
ATOM 993 C CA . ILE A 1 125 ? 12.564 0.576 -20.925 1.00 85.50 125 ILE A CA 1
ATOM 994 C C . ILE A 1 125 ? 11.270 1.363 -20.690 1.00 85.50 125 ILE A C 1
ATOM 996 O O . ILE A 1 125 ? 10.639 1.214 -19.648 1.00 85.50 125 ILE A O 1
ATOM 1000 N N . SER A 1 126 ? 10.817 2.108 -21.701 1.00 86.12 126 SER A N 1
ATOM 1001 C CA . SER A 1 126 ? 9.486 2.720 -21.734 1.00 86.12 126 SER A CA 1
ATOM 1002 C C . SER A 1 126 ? 8.337 1.704 -21.633 1.00 86.12 126 SER A C 1
ATOM 1004 O O . SER A 1 126 ? 7.267 2.065 -21.157 1.00 86.12 126 SER A O 1
ATOM 1006 N N . GLU A 1 127 ? 8.542 0.425 -21.977 1.00 88.25 127 GLU A N 1
ATOM 1007 C CA . GLU A 1 127 ? 7.549 -0.645 -21.785 1.00 88.25 127 GLU A CA 1
ATOM 1008 C C . GLU A 1 127 ? 7.276 -0.942 -20.300 1.00 88.25 127 GLU A C 1
ATOM 1010 O O . GLU A 1 127 ? 6.256 -1.545 -19.968 1.00 88.25 127 GLU A O 1
ATOM 1015 N N . LEU A 1 128 ? 8.131 -0.484 -19.375 1.00 84.12 128 LEU A N 1
ATOM 1016 C CA . LEU A 1 128 ? 7.799 -0.505 -17.948 1.00 84.12 128 LEU A CA 1
ATOM 1017 C C . LEU A 1 128 ? 6.573 0.369 -17.635 1.00 84.12 128 LEU A C 1
ATOM 1019 O O . LEU A 1 128 ? 5.937 0.140 -16.610 1.00 84.12 128 LEU A O 1
ATOM 1023 N N . LEU A 1 129 ? 6.169 1.290 -18.524 1.00 83.44 129 LEU A N 1
ATOM 1024 C CA . LEU A 1 129 ? 4.903 2.029 -18.429 1.00 83.44 129 LEU A CA 1
ATOM 1025 C C . LEU A 1 129 ? 3.676 1.115 -18.332 1.00 83.44 129 LEU A C 1
ATOM 1027 O O . LEU A 1 129 ? 2.693 1.490 -17.692 1.00 83.44 129 LEU A O 1
ATOM 1031 N N . ASP A 1 130 ? 3.752 -0.108 -18.857 1.00 86.38 130 ASP A N 1
ATOM 1032 C CA . ASP A 1 130 ? 2.674 -1.099 -18.782 1.00 86.38 130 ASP A CA 1
ATOM 1033 C C . ASP A 1 130 ? 2.311 -1.467 -17.328 1.00 86.38 130 ASP A C 1
ATOM 1035 O O . ASP A 1 130 ? 1.190 -1.897 -17.045 1.00 86.38 130 ASP A O 1
ATOM 1039 N N . VAL A 1 131 ? 3.231 -1.284 -16.369 1.00 91.00 131 VAL A N 1
ATOM 1040 C CA . VAL A 1 131 ? 2.969 -1.567 -14.944 1.00 91.00 131 VAL A CA 1
ATOM 1041 C C . VAL A 1 131 ? 2.195 -0.449 -14.246 1.00 91.00 131 VAL A C 1
ATOM 1043 O O . VAL A 1 131 ? 1.644 -0.665 -13.165 1.00 91.00 131 VAL A O 1
ATOM 1046 N N . LYS A 1 132 ? 2.103 0.731 -14.870 1.00 92.69 132 LYS A N 1
ATOM 1047 C CA . LYS A 1 132 ? 1.434 1.914 -14.321 1.00 92.69 132 LYS A CA 1
ATOM 1048 C C . LYS A 1 132 ? -0.025 1.638 -13.973 1.00 92.69 132 LYS A C 1
ATOM 1050 O O . LYS A 1 132 ? -0.461 2.018 -12.892 1.00 92.69 132 LYS A O 1
ATOM 1055 N N . GLY A 1 133 ? -0.763 0.966 -14.861 1.00 92.31 133 GLY A N 1
ATOM 1056 C CA . GLY A 1 133 ? -2.177 0.642 -14.634 1.00 92.31 133 GLY A CA 1
ATOM 1057 C C . GLY A 1 133 ? -2.371 -0.162 -13.348 1.00 92.31 133 GLY A C 1
ATOM 1058 O O . GLY A 1 133 ? -3.122 0.243 -12.470 1.00 92.31 133 GLY A O 1
ATOM 1059 N N . LYS A 1 134 ? -1.563 -1.211 -13.166 1.00 93.12 134 LYS A N 1
ATOM 1060 C CA . LYS A 1 134 ? -1.599 -2.051 -11.960 1.00 93.12 134 LYS A CA 1
ATOM 1061 C C . LYS A 1 134 ? -1.215 -1.275 -10.694 1.00 93.12 134 LYS A C 1
ATOM 1063 O O . LYS A 1 134 ? -1.816 -1.470 -9.642 1.00 93.12 134 LYS A O 1
ATOM 1068 N N . LEU A 1 135 ? -0.244 -0.360 -10.778 1.00 94.31 135 LEU A N 1
ATOM 1069 C CA . LEU A 1 135 ? 0.093 0.530 -9.659 1.00 94.31 135 LEU A CA 1
ATOM 1070 C C . LEU A 1 135 ? -1.067 1.480 -9.305 1.00 94.31 135 LEU A C 1
ATOM 1072 O O . LEU A 1 135 ? -1.314 1.713 -8.121 1.00 94.31 135 LEU A O 1
ATOM 1076 N N . MET A 1 136 ? -1.808 1.997 -10.294 1.00 95.25 136 MET A N 1
ATOM 1077 C CA . MET A 1 136 ? -3.014 2.801 -10.046 1.00 95.25 136 MET A CA 1
ATOM 1078 C C . MET A 1 136 ? -4.133 1.991 -9.382 1.00 95.25 136 MET A C 1
ATOM 1080 O O . MET A 1 136 ? -4.826 2.517 -8.506 1.00 95.25 136 MET A O 1
ATOM 1084 N N . ASP A 1 137 ? -4.293 0.722 -9.752 1.00 93.94 137 ASP A N 1
ATOM 1085 C CA . ASP A 1 137 ? -5.278 -0.166 -9.128 1.00 93.94 137 ASP A CA 1
ATOM 1086 C C . ASP A 1 137 ? -4.943 -0.383 -7.643 1.00 93.94 137 ASP A C 1
ATOM 1088 O O . ASP A 1 137 ? -5.793 -0.187 -6.769 1.00 93.94 137 ASP A O 1
ATOM 1092 N N . ILE A 1 138 ? -3.670 -0.653 -7.325 1.00 95.19 138 ILE A N 1
ATOM 1093 C CA . ILE A 1 138 ? -3.193 -0.740 -5.933 1.00 95.19 138 ILE A CA 1
ATOM 1094 C C . ILE A 1 138 ? -3.426 0.591 -5.199 1.00 95.19 138 ILE A C 1
ATOM 1096 O O . ILE A 1 138 ? -3.923 0.591 -4.071 1.00 95.19 138 ILE A O 1
ATOM 1100 N N . ARG A 1 139 ? -3.146 1.740 -5.833 1.00 96.25 139 ARG A N 1
ATOM 1101 C CA . ARG A 1 139 ? -3.414 3.069 -5.251 1.00 96.25 139 ARG A CA 1
ATOM 1102 C C . ARG A 1 139 ? -4.883 3.236 -4.864 1.00 96.25 139 ARG A C 1
ATOM 1104 O O . ARG A 1 139 ? -5.185 3.761 -3.792 1.00 96.25 139 ARG A O 1
ATOM 1111 N N . THR A 1 140 ? -5.788 2.802 -5.734 1.00 95.69 140 THR A N 1
ATOM 1112 C CA . THR A 1 140 ? -7.235 2.873 -5.504 1.00 95.69 140 THR A CA 1
ATOM 1113 C C . THR A 1 140 ? -7.619 2.045 -4.281 1.00 95.69 140 THR A C 1
ATOM 1115 O O . THR A 1 140 ? -8.252 2.571 -3.365 1.00 95.69 140 THR A O 1
ATOM 1118 N N . HIS A 1 141 ? -7.127 0.809 -4.181 1.00 94.44 141 HIS A N 1
ATOM 1119 C CA . HIS A 1 141 ? -7.355 -0.041 -3.009 1.00 94.44 141 HIS A CA 1
ATOM 1120 C C . HIS A 1 141 ? -6.762 0.523 -1.711 1.00 94.44 141 HIS A C 1
ATOM 1122 O O . HIS A 1 141 ? -7.377 0.392 -0.646 1.00 94.44 141 HIS A O 1
ATOM 1128 N N . VAL A 1 142 ? -5.607 1.195 -1.772 1.00 96.44 142 VAL A N 1
ATOM 1129 C CA . VAL A 1 142 ? -5.037 1.903 -0.614 1.00 96.44 142 VAL A CA 1
ATOM 1130 C C . VAL A 1 142 ? -5.973 3.022 -0.155 1.00 96.44 142 VAL A C 1
ATOM 1132 O O . VAL A 1 142 ? -6.288 3.094 1.033 1.00 96.44 142 VAL A O 1
ATOM 1135 N N . LYS A 1 143 ? -6.481 3.853 -1.073 1.00 96.12 143 LYS A N 1
ATOM 1136 C CA . LYS A 1 143 ? -7.410 4.953 -0.751 1.00 96.12 143 LYS A CA 1
ATOM 1137 C C . LYS A 1 143 ? -8.733 4.461 -0.171 1.00 96.12 143 LYS A C 1
ATOM 1139 O O . LYS A 1 143 ? -9.235 5.018 0.806 1.00 96.12 143 LYS A O 1
ATOM 1144 N N . GLU A 1 144 ? -9.290 3.392 -0.731 1.00 95.50 144 GLU A N 1
ATOM 1145 C CA . GLU A 1 144 ? -10.479 2.736 -0.178 1.00 95.50 144 GLU A CA 1
ATOM 1146 C C . GLU A 1 144 ? -10.220 2.213 1.240 1.00 95.50 144 GLU A C 1
ATOM 1148 O O . GLU A 1 144 ? -11.028 2.424 2.146 1.00 95.50 144 GLU A O 1
ATOM 1153 N N . SER A 1 145 ? -9.057 1.597 1.462 1.00 95.88 145 SER A N 1
ATOM 1154 C CA . SER A 1 145 ? -8.646 1.108 2.779 1.00 95.88 145 SER A CA 1
ATOM 1155 C C . SER A 1 145 ? -8.481 2.244 3.793 1.00 95.88 145 SER A C 1
ATOM 1157 O O . SER A 1 145 ? -8.920 2.100 4.934 1.00 95.88 145 SER A O 1
ATOM 1159 N N . GLN A 1 146 ? -7.917 3.391 3.395 1.00 96.19 146 GLN A N 1
ATOM 1160 C CA . GLN A 1 146 ? -7.813 4.581 4.253 1.00 96.19 146 GLN A CA 1
ATOM 1161 C C . GLN A 1 146 ? -9.197 5.088 4.670 1.00 96.19 146 GLN A C 1
ATOM 1163 O O . GLN A 1 146 ? -9.430 5.397 5.841 1.00 96.19 146 GLN A O 1
ATOM 1168 N N . LYS A 1 147 ? -10.150 5.145 3.731 1.00 96.25 147 LYS A N 1
ATOM 1169 C CA . LYS A 1 147 ? -11.530 5.555 4.025 1.00 96.25 147 LYS A CA 1
ATOM 1170 C C . LYS A 1 147 ? -12.191 4.617 5.036 1.00 96.25 147 LYS A C 1
ATOM 1172 O O . LYS A 1 147 ? -12.854 5.083 5.968 1.00 96.25 147 LYS A O 1
ATOM 1177 N N . ASP A 1 148 ? -11.990 3.314 4.889 1.00 94.38 148 ASP A N 1
ATOM 1178 C CA . ASP A 1 148 ? -12.559 2.311 5.789 1.00 94.38 148 ASP A CA 1
ATOM 1179 C C . ASP A 1 148 ? -11.917 2.332 7.181 1.00 94.38 148 ASP A C 1
ATOM 1181 O O . ASP A 1 148 ? -12.623 2.229 8.192 1.00 94.38 148 ASP A O 1
ATOM 1185 N N . VAL A 1 149 ? -10.599 2.536 7.254 1.00 95.69 149 VAL A N 1
ATOM 1186 C CA . VAL A 1 149 ? -9.875 2.741 8.516 1.00 95.69 149 VAL A CA 1
ATOM 1187 C C . VAL A 1 149 ? -10.366 4.006 9.214 1.00 95.69 149 VAL A C 1
ATOM 1189 O O . VAL A 1 149 ? -10.741 3.940 10.384 1.00 95.69 149 VAL A O 1
ATOM 1192 N N . SER A 1 150 ? -10.460 5.129 8.501 1.00 96.38 150 SER A N 1
ATOM 1193 C CA . SER A 1 150 ? -10.983 6.394 9.032 1.00 96.38 150 SER A CA 1
ATOM 1194 C C . SER A 1 150 ? -12.420 6.252 9.548 1.00 96.38 150 SER A C 1
ATOM 1196 O O . SER A 1 150 ? -12.737 6.652 10.670 1.00 96.38 150 SER A O 1
ATOM 1198 N N . THR A 1 151 ? -13.277 5.562 8.790 1.00 95.44 151 THR A N 1
ATOM 1199 C CA . THR A 1 151 ? -14.652 5.247 9.208 1.00 95.44 151 THR A CA 1
ATOM 1200 C C . THR A 1 151 ? -14.675 4.394 10.477 1.00 95.44 151 THR A C 1
ATOM 1202 O O . THR A 1 151 ? -15.502 4.609 11.364 1.00 95.44 151 THR A O 1
ATOM 1205 N N . THR A 1 152 ? -13.767 3.426 10.595 1.00 94.31 152 THR A N 1
ATOM 1206 C CA . THR A 1 152 ? -13.663 2.565 11.780 1.00 94.31 152 THR A CA 1
ATOM 1207 C C . THR A 1 152 ? -13.185 3.349 13.000 1.00 94.31 152 THR A C 1
ATOM 1209 O O . THR A 1 152 ? -13.768 3.208 14.075 1.00 94.31 152 THR A O 1
ATOM 1212 N N . ILE A 1 153 ? -12.202 4.238 12.835 1.00 93.94 153 ILE A N 1
ATOM 1213 C CA . ILE A 1 153 ? -11.743 5.154 13.889 1.00 93.94 153 ILE A CA 1
ATOM 1214 C C . ILE A 1 153 ? -12.906 6.025 14.379 1.00 93.94 153 ILE A C 1
ATOM 1216 O O . ILE A 1 153 ? -13.151 6.086 15.584 1.00 93.94 153 ILE A O 1
ATOM 1220 N N . ALA A 1 154 ? -13.673 6.624 13.463 1.00 93.88 154 ALA A N 1
ATOM 1221 C CA . ALA A 1 154 ? -14.831 7.447 13.809 1.00 93.88 154 ALA A CA 1
ATOM 1222 C C . ALA A 1 154 ? -15.906 6.655 14.576 1.00 93.88 154 ALA A C 1
ATOM 1224 O O . ALA A 1 154 ? -16.471 7.155 15.549 1.00 93.88 154 ALA A O 1
ATOM 1225 N N . LYS A 1 155 ? -16.159 5.396 14.190 1.00 92.00 155 LYS A N 1
ATOM 1226 C CA . LYS A 1 155 ? -17.080 4.501 14.912 1.00 92.00 155 LYS A CA 1
ATOM 1227 C C . LYS A 1 155 ? -16.586 4.174 16.325 1.00 92.00 155 LYS A C 1
ATOM 1229 O O . LYS A 1 155 ? -17.387 4.197 17.258 1.00 92.00 155 LYS A O 1
ATOM 1234 N N . ILE A 1 156 ? -15.289 3.904 16.499 1.00 89.62 156 ILE A N 1
ATOM 1235 C CA . ILE A 1 156 ? -14.680 3.662 17.820 1.00 89.62 156 ILE A CA 1
ATOM 1236 C C . ILE A 1 156 ? -14.797 4.915 18.701 1.00 89.62 156 ILE A C 1
ATOM 1238 O O . ILE A 1 156 ? -15.139 4.805 19.880 1.00 89.62 156 ILE A O 1
ATOM 1242 N N . ASP A 1 157 ? -14.562 6.099 18.132 1.00 90.00 157 ASP A N 1
ATOM 1243 C CA . ASP A 1 157 ? -14.679 7.376 18.841 1.00 90.00 157 ASP A CA 1
ATOM 1244 C C . ASP A 1 157 ? -16.117 7.665 19.275 1.00 90.00 157 ASP A C 1
ATOM 1246 O O . ASP A 1 157 ? -16.352 7.959 20.449 1.00 90.00 157 ASP A O 1
ATOM 1250 N N . ALA A 1 158 ? -17.083 7.524 18.363 1.00 89.81 158 ALA A N 1
ATOM 1251 C CA . ALA A 1 158 ? -18.500 7.710 18.662 1.00 89.81 158 ALA A CA 1
ATOM 1252 C C . ALA A 1 158 ? -18.968 6.760 19.773 1.00 89.81 158 ALA A C 1
ATOM 1254 O O . ALA A 1 158 ? -19.626 7.182 20.725 1.00 89.81 158 ALA A O 1
ATOM 1255 N N . PHE A 1 159 ? -18.557 5.493 19.705 1.00 88.06 159 PHE A N 1
ATOM 1256 C CA . PHE A 1 159 ? -18.858 4.506 20.735 1.00 88.06 159 PHE A CA 1
ATOM 1257 C C . PHE A 1 159 ? -18.227 4.869 22.090 1.00 88.06 159 PHE A C 1
ATOM 1259 O O . PHE A 1 159 ? -18.895 4.829 23.125 1.00 88.06 159 PHE A O 1
ATOM 1266 N N . GLY A 1 160 ? -16.956 5.281 22.100 1.00 86.62 160 GLY A N 1
ATOM 1267 C CA . GLY A 1 160 ? -16.269 5.717 23.317 1.00 86.62 160 GLY A CA 1
ATOM 1268 C C . GLY A 1 160 ? -16.880 6.971 23.945 1.00 86.62 160 GLY A C 1
ATOM 1269 O O . GLY A 1 160 ? -16.863 7.115 25.168 1.00 86.62 160 GLY A O 1
ATOM 1270 N N . THR A 1 161 ? -17.420 7.886 23.143 1.00 86.38 161 THR A N 1
ATOM 1271 C CA . THR A 1 161 ? -18.187 9.043 23.630 1.00 86.38 161 THR A CA 1
ATOM 1272 C C . THR A 1 161 ? -19.526 8.605 24.224 1.00 86.38 161 THR A C 1
ATOM 1274 O O . THR A 1 161 ? -19.803 8.943 25.372 1.00 86.38 161 THR A O 1
ATOM 1277 N N . GLY A 1 162 ? -20.287 7.753 23.528 1.00 86.81 162 GLY A N 1
ATOM 1278 C CA . GLY A 1 162 ? -21.575 7.246 24.016 1.00 86.81 162 GLY A CA 1
ATOM 1279 C C . GLY A 1 162 ? -21.479 6.501 25.353 1.00 86.81 162 GLY A C 1
ATOM 1280 O O . GLY A 1 162 ? -22.283 6.747 26.251 1.00 86.81 162 GLY A O 1
ATOM 1281 N N . ILE A 1 163 ? -20.456 5.654 25.545 1.00 85.75 163 ILE A N 1
ATOM 1282 C CA . ILE A 1 163 ? -20.207 4.997 26.844 1.00 85.75 163 ILE A CA 1
ATOM 1283 C C . ILE A 1 163 ? -19.928 6.023 27.945 1.00 85.75 163 ILE A C 1
ATOM 1285 O O . ILE A 1 163 ? -20.419 5.881 29.065 1.00 85.75 163 ILE A O 1
ATOM 1289 N N . ARG A 1 164 ? -19.122 7.049 27.657 1.00 84.56 164 ARG A N 1
ATOM 1290 C CA . ARG A 1 164 ? -18.777 8.077 28.648 1.00 84.56 164 ARG A CA 1
ATOM 1291 C C . ARG A 1 164 ? -20.007 8.867 29.075 1.00 84.56 164 ARG A C 1
ATOM 1293 O O . ARG A 1 164 ? -20.229 9.009 30.273 1.00 84.56 164 ARG A O 1
ATOM 1300 N N . GLU A 1 165 ? -20.824 9.299 28.123 1.00 87.44 165 GLU A N 1
ATOM 1301 C CA . GLU A 1 165 ? -22.080 10.004 28.398 1.00 87.44 165 GLU A CA 1
ATOM 1302 C C . GLU A 1 165 ? -23.064 9.132 29.189 1.00 87.44 165 GLU A C 1
ATOM 1304 O O . GLU A 1 165 ? -23.674 9.600 30.151 1.00 87.44 165 GLU A O 1
ATOM 1309 N N . ALA A 1 166 ? -23.191 7.848 28.838 1.00 86.88 166 ALA A N 1
ATOM 1310 C CA . ALA A 1 166 ? -24.029 6.906 29.576 1.00 86.88 166 ALA A CA 1
ATOM 1311 C C . ALA A 1 166 ? -23.546 6.736 31.026 1.00 86.88 166 ALA A C 1
ATOM 1313 O O . ALA A 1 166 ? -24.343 6.844 31.956 1.00 86.88 166 ALA A O 1
ATOM 1314 N N . ASN A 1 167 ? -22.239 6.555 31.236 1.00 85.75 167 ASN A N 1
ATOM 1315 C CA . ASN A 1 167 ? -21.654 6.435 32.573 1.00 85.75 167 ASN A CA 1
ATOM 1316 C C . ASN A 1 167 ? -21.839 7.707 33.406 1.00 85.75 167 ASN A C 1
ATOM 1318 O O . ASN A 1 167 ? -22.132 7.621 34.596 1.00 85.75 167 ASN A O 1
ATOM 1322 N N . GLN A 1 168 ? -21.697 8.884 32.795 1.00 87.44 168 GLN A N 1
ATOM 1323 C CA . GLN A 1 168 ? -21.943 10.168 33.453 1.00 87.44 168 GLN A CA 1
ATOM 1324 C C . GLN A 1 168 ? -23.406 10.309 33.887 1.00 87.44 168 GLN A C 1
ATOM 1326 O O . GLN A 1 168 ? -23.669 10.711 35.022 1.00 87.44 168 GLN A O 1
ATOM 1331 N N . LYS A 1 169 ? -24.357 9.923 33.025 1.00 88.62 169 LYS A N 1
ATOM 1332 C CA . LYS A 1 169 ? -25.788 9.900 33.364 1.00 88.62 169 LYS A CA 1
ATOM 1333 C C . LYS A 1 169 ? -26.069 8.943 34.518 1.00 88.62 169 LYS A C 1
ATOM 1335 O O . LYS A 1 169 ? -26.667 9.367 35.499 1.00 88.62 169 LYS A O 1
ATOM 1340 N N . ILE A 1 170 ? -25.568 7.707 34.446 1.00 88.62 170 ILE A N 1
ATOM 1341 C CA . ILE A 1 170 ? -25.712 6.703 35.513 1.00 88.62 170 ILE A CA 1
ATOM 1342 C C . ILE A 1 170 ? -25.134 7.232 36.836 1.00 88.62 170 ILE A C 1
ATOM 1344 O O . ILE A 1 170 ? -25.796 7.166 37.871 1.00 88.62 170 ILE A O 1
ATOM 1348 N N . ALA A 1 171 ? -23.930 7.811 36.813 1.00 88.88 171 ALA A N 1
ATOM 1349 C CA . ALA A 1 171 ? -23.291 8.379 37.999 1.00 88.88 171 ALA A CA 1
ATOM 1350 C C . ALA A 1 171 ? -24.105 9.532 38.606 1.00 88.88 171 ALA A C 1
ATOM 1352 O O . ALA A 1 171 ? -24.243 9.609 39.827 1.00 88.88 171 ALA A O 1
ATOM 1353 N N . ASN A 1 172 ? -24.669 10.409 37.773 1.00 90.31 172 ASN A N 1
ATOM 1354 C CA . ASN A 1 172 ? -25.554 11.471 38.243 1.00 90.31 172 ASN A CA 1
ATOM 1355 C C . ASN A 1 172 ? -26.870 10.919 38.802 1.00 90.31 172 ASN A C 1
ATOM 1357 O O . ASN A 1 172 ? -27.301 11.397 39.844 1.00 90.31 172 ASN A O 1
ATOM 1361 N N . THR A 1 173 ? -27.459 9.873 38.215 1.00 91.81 173 THR A N 1
ATOM 1362 C CA . THR A 1 173 ? -28.649 9.211 38.778 1.00 91.81 173 THR A CA 1
ATOM 1363 C C . THR A 1 173 ? -28.380 8.651 40.177 1.00 91.81 173 THR A C 1
ATOM 1365 O O . THR A 1 173 ? -29.188 8.860 41.079 1.00 91.81 173 THR A O 1
ATOM 1368 N N . PHE A 1 174 ? -27.226 8.010 40.403 1.00 91.00 174 PHE A N 1
ATOM 1369 C CA . PHE A 1 174 ? -26.834 7.549 41.742 1.00 91.00 174 PHE A CA 1
ATOM 1370 C C . PHE A 1 174 ? -26.592 8.698 42.727 1.00 91.00 174 PHE A C 1
ATOM 1372 O O . PHE A 1 174 ? -26.902 8.562 43.908 1.00 91.00 174 PHE A O 1
ATOM 1379 N N . ARG A 1 175 ? -26.050 9.833 42.264 1.00 90.38 175 ARG A N 1
ATOM 1380 C CA . ARG A 1 175 ? -25.908 11.039 43.095 1.00 90.38 175 ARG A CA 1
ATOM 1381 C C . ARG A 1 175 ? -27.265 11.581 43.513 1.00 90.38 175 ARG A C 1
ATOM 1383 O O . ARG A 1 175 ? -27.473 11.757 44.706 1.00 90.38 175 ARG A O 1
ATOM 1390 N N . THR A 1 176 ? -28.181 11.767 42.564 1.00 92.12 176 THR A N 1
ATOM 1391 C CA . THR A 1 176 ? -29.540 12.243 42.844 1.00 92.12 176 THR A CA 1
ATOM 1392 C C . THR A 1 176 ? -30.280 11.299 43.788 1.00 92.12 176 THR A C 1
ATOM 1394 O O . THR A 1 176 ? -30.949 11.766 44.697 1.00 92.12 176 THR A O 1
ATOM 1397 N N . PHE A 1 177 ? -30.113 9.981 43.634 1.00 92.44 177 PHE A N 1
ATOM 1398 C CA . PHE A 1 177 ? -30.693 8.997 44.554 1.00 92.44 177 PHE A CA 1
ATOM 1399 C C . PHE A 1 177 ? -30.127 9.088 45.981 1.00 92.44 177 PHE A C 1
ATOM 1401 O O . PHE A 1 177 ? -30.807 8.746 46.939 1.00 92.44 177 PHE A O 1
ATOM 1408 N N . ALA A 1 178 ? -28.883 9.543 46.129 1.00 92.88 178 ALA A N 1
ATOM 1409 C CA . ALA A 1 178 ? -28.238 9.781 47.417 1.00 92.88 178 ALA A CA 1
ATOM 1410 C C . ALA A 1 178 ? -28.384 11.241 47.900 1.00 92.88 178 ALA A C 1
ATOM 1412 O O . ALA A 1 178 ? -27.539 11.695 48.675 1.00 92.88 178 ALA A O 1
ATOM 1413 N N . ASP A 1 179 ? -29.378 11.980 47.390 1.00 93.88 179 ASP A N 1
ATOM 1414 C CA . ASP A 1 179 ? -29.648 13.398 47.678 1.00 93.88 179 ASP A CA 1
ATOM 1415 C C . ASP A 1 179 ? -28.447 14.337 47.437 1.00 93.88 179 ASP A C 1
ATOM 1417 O O . ASP A 1 179 ? -28.286 15.373 48.083 1.00 93.88 179 ASP A O 1
ATOM 1421 N N . LYS A 1 180 ? -27.571 13.981 46.490 1.00 90.88 180 LYS A N 1
ATOM 1422 C CA . LYS A 1 180 ? -26.434 14.805 46.054 1.00 90.88 180 LYS A CA 1
ATOM 1423 C C . LYS A 1 180 ? -26.757 15.534 44.755 1.00 90.88 180 LYS A C 1
ATOM 1425 O O . LYS A 1 180 ? -27.443 15.008 43.879 1.00 90.88 180 LYS A O 1
ATOM 1430 N N . GLU A 1 181 ? -26.173 16.719 44.599 1.00 87.50 181 GLU A N 1
ATOM 1431 C CA . GLU A 1 181 ? -26.312 17.526 43.387 1.00 87.50 181 GLU A CA 1
ATOM 1432 C C . GLU A 1 181 ? -25.738 16.837 42.137 1.00 87.50 181 GLU A C 1
ATOM 1434 O O . GLU A 1 181 ? -24.779 16.052 42.186 1.00 87.50 181 GLU A O 1
ATOM 1439 N N . VAL A 1 182 ? -26.345 17.165 40.995 1.00 87.31 182 VAL A N 1
ATOM 1440 C CA . VAL A 1 182 ? -25.929 16.720 39.663 1.00 87.31 182 VAL A CA 1
ATOM 1441 C C . VAL A 1 182 ? -24.635 17.434 39.285 1.00 87.31 182 V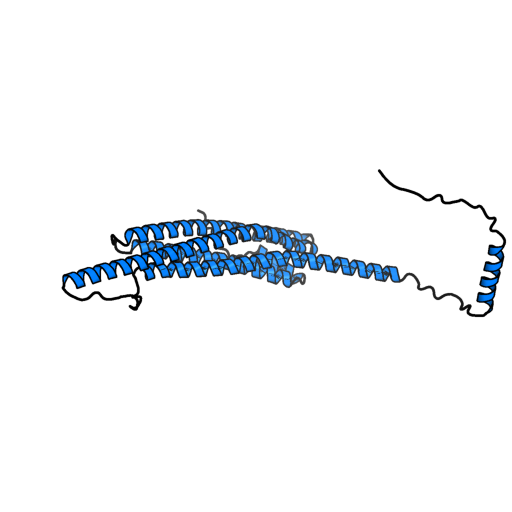AL A C 1
ATOM 1443 O O . VAL A 1 182 ? -24.543 18.654 39.374 1.00 87.31 182 VAL A O 1
ATOM 1446 N N . VAL A 1 183 ? -23.638 16.678 38.825 1.00 86.75 183 VAL A N 1
ATOM 1447 C CA . VAL A 1 183 ? -22.372 17.251 38.355 1.00 86.75 183 VAL A CA 1
ATOM 1448 C C . VAL A 1 183 ? -22.417 17.422 36.842 1.00 86.75 183 VAL A C 1
ATOM 1450 O O . VAL A 1 183 ? -22.766 16.482 36.124 1.00 86.75 183 VAL A O 1
ATOM 1453 N N . ASP A 1 184 ? -22.032 18.605 36.361 1.00 84.50 184 ASP A N 1
ATOM 1454 C CA . ASP A 1 184 ? -21.762 18.822 34.943 1.00 84.50 184 ASP A CA 1
ATOM 1455 C C . ASP A 1 184 ? -20.364 18.297 34.592 1.00 84.50 184 ASP A C 1
ATOM 1457 O O . ASP A 1 184 ? -19.351 18.710 35.158 1.00 84.50 184 ASP A O 1
ATOM 1461 N N . TYR A 1 185 ? -20.318 17.357 33.654 1.00 77.19 185 TYR A N 1
ATOM 1462 C CA . TYR A 1 185 ? -19.083 16.734 33.190 1.00 77.19 185 TYR A CA 1
ATOM 1463 C C . TYR A 1 185 ? -18.542 17.360 31.897 1.00 77.19 185 TYR A C 1
ATOM 1465 O O . TYR A 1 185 ? -17.549 16.852 31.366 1.00 77.19 185 TYR A O 1
ATOM 1473 N N . SER A 1 186 ? -19.141 18.453 31.407 1.00 72.69 186 SER A N 1
ATOM 1474 C CA . SER A 1 186 ? -18.748 19.157 30.176 1.00 72.69 186 SER A CA 1
ATOM 1475 C C . SER A 1 186 ? -17.263 19.550 30.131 1.00 72.69 186 SER A C 1
ATOM 1477 O O . SER A 1 186 ? -16.649 19.489 29.066 1.00 72.69 186 SER A O 1
ATOM 1479 N N . GLN A 1 187 ? -16.662 19.875 31.283 1.00 64.44 187 GLN A N 1
ATOM 1480 C CA . GLN A 1 187 ? -15.241 20.235 31.414 1.00 64.44 187 GLN A CA 1
ATOM 1481 C C . GLN A 1 187 ? -14.346 19.123 31.987 1.00 64.44 187 GLN A C 1
ATOM 1483 O O . GLN A 1 187 ? -13.152 19.333 32.191 1.00 64.44 187 GLN A O 1
ATOM 1488 N N . SER A 1 188 ? -14.890 17.936 32.269 1.00 61.47 188 SER A N 1
ATOM 1489 C CA . SER A 1 188 ? -14.103 16.858 32.877 1.00 61.47 188 SER A CA 1
ATOM 1490 C C . SER A 1 188 ? -13.116 16.230 31.881 1.00 61.47 188 SER A C 1
ATOM 1492 O O . SER A 1 188 ? -13.446 15.980 30.720 1.00 61.47 188 SER A O 1
ATOM 1494 N N . GLU A 1 189 ? -11.884 15.971 32.336 1.00 56.16 189 GLU A N 1
ATOM 1495 C CA . GLU A 1 189 ? -10.822 15.392 31.509 1.00 56.16 189 GLU A CA 1
ATOM 1496 C C . GLU A 1 189 ? -11.234 14.056 30.877 1.00 56.16 189 GLU A C 1
ATOM 1498 O O . GLU A 1 189 ? -11.808 13.169 31.520 1.00 56.16 189 GLU A O 1
ATOM 1503 N N . LYS A 1 190 ? -10.855 13.880 29.604 1.00 61.06 190 LYS A N 1
ATOM 1504 C CA . LYS A 1 190 ? -10.984 12.627 28.852 1.00 61.06 190 LYS A CA 1
ATOM 1505 C C . LYS A 1 190 ? -10.085 11.555 29.480 1.00 61.06 190 LYS A C 1
ATOM 1507 O O . LYS A 1 190 ? -9.005 11.280 28.964 1.00 61.06 190 LYS A O 1
ATOM 1512 N N . LYS A 1 191 ? -10.519 10.918 30.573 1.00 56.72 191 LYS A N 1
ATOM 1513 C CA . LYS A 1 191 ? -9.842 9.721 31.095 1.00 56.72 191 LYS A CA 1
ATOM 1514 C C . LYS A 1 191 ? -9.659 8.717 29.955 1.00 56.72 191 LYS A C 1
ATOM 1516 O O . LYS A 1 191 ? -10.580 8.516 29.156 1.00 56.72 191 LYS A O 1
ATOM 1521 N N . LEU A 1 192 ? -8.464 8.127 29.876 1.00 55.94 192 LEU A N 1
ATOM 1522 C CA . LEU A 1 192 ? -8.097 7.130 28.870 1.00 55.94 192 LEU A CA 1
ATOM 1523 C C . LEU A 1 192 ? -9.114 5.984 28.907 1.00 55.94 192 LEU A C 1
ATOM 1525 O O . LEU A 1 192 ? -9.158 5.187 29.841 1.00 55.94 192 LEU A O 1
ATOM 1529 N N . SER A 1 193 ? -9.979 5.960 27.899 1.00 66.44 193 SER A N 1
ATOM 1530 C CA . SER A 1 193 ? -11.039 4.972 27.746 1.00 66.44 193 SER A CA 1
ATOM 1531 C C . SER A 1 193 ? -10.448 3.639 27.285 1.00 66.44 193 SER A C 1
ATOM 1533 O O . SER A 1 193 ? -9.492 3.627 26.510 1.00 66.44 193 SER A O 1
ATOM 1535 N N . LYS A 1 194 ? -11.065 2.507 27.658 1.00 71.44 194 LYS A N 1
ATOM 1536 C CA . LYS A 1 194 ? -10.763 1.190 27.057 1.00 71.44 194 LYS A CA 1
ATOM 1537 C C . LYS A 1 194 ? -10.855 1.231 25.518 1.00 71.44 194 LYS A C 1
ATOM 1539 O O . LYS A 1 194 ? -10.131 0.513 24.838 1.00 71.44 194 LYS A O 1
ATOM 1544 N N . THR A 1 195 ? -11.682 2.123 24.962 1.00 78.00 195 THR A N 1
ATOM 1545 C CA . THR A 1 195 ? -11.804 2.347 23.510 1.00 78.00 195 THR A CA 1
ATOM 1546 C C . THR A 1 195 ? -10.561 2.987 22.885 1.00 78.00 195 THR A C 1
ATOM 1548 O O . THR A 1 195 ? -10.329 2.809 21.695 1.00 78.00 195 THR A O 1
ATOM 1551 N N . GLU A 1 196 ? -9.729 3.683 23.665 1.00 80.88 196 GLU A N 1
ATOM 1552 C CA . GLU A 1 196 ? -8.486 4.295 23.177 1.00 80.88 196 GLU A CA 1
ATOM 1553 C C . GLU A 1 196 ? -7.434 3.231 22.835 1.00 80.88 196 GLU A C 1
ATOM 1555 O O . GLU A 1 196 ? -6.707 3.362 21.851 1.00 80.88 196 GLU A O 1
ATOM 1560 N N . LEU A 1 197 ? -7.386 2.138 23.606 1.00 81.88 197 LEU A N 1
ATOM 1561 C CA . LEU A 1 197 ? -6.524 0.989 23.305 1.00 81.88 197 LEU A CA 1
ATOM 1562 C C . LEU A 1 197 ? -6.927 0.330 21.987 1.00 81.88 197 LEU A C 1
ATOM 1564 O O . LEU A 1 197 ? -6.065 -0.001 21.180 1.00 81.88 197 LEU A O 1
ATOM 1568 N N . VAL A 1 198 ? -8.235 0.224 21.739 1.00 85.06 198 VAL A N 1
ATOM 1569 C CA . VAL A 1 198 ? -8.763 -0.298 20.476 1.00 85.06 198 VAL A CA 1
ATOM 1570 C C . VAL A 1 198 ? -8.467 0.659 19.323 1.00 85.06 198 VAL A C 1
ATOM 1572 O O . VAL A 1 198 ? -8.184 0.191 18.232 1.00 85.06 198 VAL A O 1
ATOM 1575 N N . LYS A 1 199 ? -8.475 1.979 19.546 1.00 89.75 199 LYS A N 1
ATOM 1576 C CA . LYS A 1 199 ? -8.239 3.011 18.521 1.00 89.75 199 LYS A CA 1
ATOM 1577 C C . LYS A 1 199 ? -6.785 3.099 18.048 1.00 89.75 199 LYS A C 1
ATOM 1579 O O . LYS A 1 199 ? -6.547 3.245 16.849 1.00 89.75 199 LYS A O 1
ATOM 1584 N N . LYS A 1 200 ? -5.807 3.027 18.959 1.00 89.81 200 LYS A N 1
ATOM 1585 C CA . LYS A 1 200 ? -4.376 3.241 18.647 1.00 89.81 200 LYS A CA 1
ATOM 1586 C C . LYS A 1 200 ? -3.861 2.405 17.461 1.00 89.81 200 LYS A C 1
ATOM 1588 O O . LYS A 1 200 ? -3.253 2.995 16.565 1.00 89.81 200 LYS A O 1
ATOM 1593 N N . PRO A 1 201 ? -4.135 1.089 17.376 1.00 90.94 201 PRO A N 1
ATOM 1594 C CA . PRO A 1 201 ? -3.715 0.286 16.232 1.00 90.94 201 PRO A CA 1
ATOM 1595 C C . PRO A 1 201 ? -4.320 0.732 14.897 1.00 90.94 201 PRO A C 1
ATOM 1597 O O . PRO A 1 201 ? -3.690 0.548 13.863 1.00 90.94 201 PRO A O 1
ATOM 1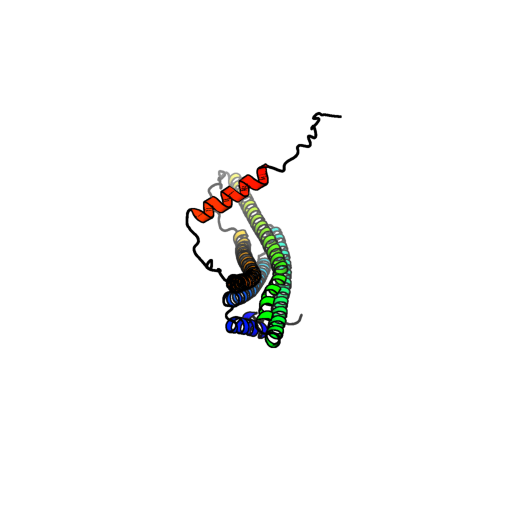600 N N . TRP A 1 202 ? -5.520 1.319 14.882 1.00 93.31 202 TRP A N 1
ATOM 1601 C CA . TRP A 1 202 ? -6.131 1.828 13.647 1.00 93.31 202 TRP A CA 1
ATOM 1602 C C . TRP A 1 202 ? -5.464 3.112 13.169 1.00 93.31 202 TRP A C 1
ATOM 1604 O O . TRP A 1 202 ? -5.258 3.277 11.972 1.00 93.31 202 TRP A O 1
ATOM 1614 N N . ILE A 1 203 ? -5.047 3.981 14.093 1.00 92.75 203 ILE A N 1
ATOM 1615 C CA . ILE A 1 203 ? -4.244 5.164 13.752 1.00 92.75 203 ILE A CA 1
ATOM 1616 C C . ILE A 1 203 ? -2.898 4.739 13.150 1.00 92.75 203 ILE A C 1
ATOM 1618 O O . ILE A 1 203 ? -2.449 5.329 12.170 1.00 92.75 203 ILE A O 1
ATOM 1622 N N . ALA A 1 204 ? -2.251 3.713 13.712 1.00 92.56 204 ALA A N 1
ATOM 1623 C CA . ALA A 1 204 ? -1.006 3.184 13.156 1.00 92.56 204 ALA A CA 1
ATOM 1624 C C . ALA A 1 204 ? -1.208 2.667 11.720 1.00 92.56 204 ALA A C 1
ATOM 1626 O O . ALA A 1 204 ? -0.447 3.021 10.822 1.00 92.56 204 ALA A O 1
ATOM 1627 N N . LYS A 1 205 ? -2.290 1.916 11.480 1.00 93.31 205 LYS A N 1
ATOM 1628 C CA . LYS A 1 205 ? -2.655 1.409 10.147 1.00 93.31 205 LYS A CA 1
ATOM 1629 C C . LYS A 1 205 ? -2.954 2.532 9.157 1.00 93.31 205 LYS A C 1
ATOM 1631 O O . LYS A 1 205 ? -2.470 2.487 8.031 1.00 93.31 205 LYS A O 1
ATOM 1636 N N . GLN A 1 206 ? -3.665 3.572 9.587 1.00 95.31 206 GLN A N 1
ATOM 1637 C CA . GLN A 1 206 ? -3.915 4.759 8.769 1.00 95.31 206 GLN A CA 1
ATOM 1638 C C . GLN A 1 206 ? -2.601 5.379 8.265 1.00 95.31 206 GLN A C 1
ATOM 1640 O O . GLN A 1 206 ? -2.442 5.591 7.066 1.00 95.31 206 GLN A O 1
ATOM 1645 N N . LYS A 1 207 ? -1.616 5.561 9.155 1.00 94.88 207 LYS A N 1
ATOM 1646 C CA . LYS A 1 207 ? -0.290 6.090 8.787 1.00 94.88 207 LYS A CA 1
ATOM 1647 C C . LYS A 1 207 ? 0.467 5.182 7.821 1.00 94.88 207 LYS A C 1
ATOM 1649 O O . LYS A 1 207 ? 1.165 5.671 6.936 1.00 94.88 207 LYS A O 1
ATOM 1654 N N . ILE A 1 208 ? 0.354 3.863 7.987 1.00 94.56 208 ILE A N 1
ATOM 1655 C CA . ILE A 1 208 ? 0.963 2.904 7.058 1.00 94.56 208 ILE A CA 1
ATOM 1656 C C . ILE A 1 208 ? 0.353 3.073 5.659 1.00 94.56 208 ILE A C 1
ATOM 1658 O O . ILE A 1 208 ? 1.106 3.150 4.689 1.00 94.56 208 ILE A O 1
ATOM 1662 N N . LEU A 1 209 ? -0.975 3.188 5.552 1.00 96.00 209 LEU A N 1
ATOM 1663 C CA . LEU A 1 209 ? -1.668 3.386 4.274 1.00 96.00 209 LEU A CA 1
ATOM 1664 C C . LEU A 1 209 ? -1.324 4.730 3.621 1.00 96.00 209 LEU A C 1
ATOM 1666 O O . LEU A 1 209 ? -1.097 4.777 2.417 1.00 96.00 209 LEU A O 1
ATOM 1670 N N . GLU A 1 210 ? -1.242 5.817 4.38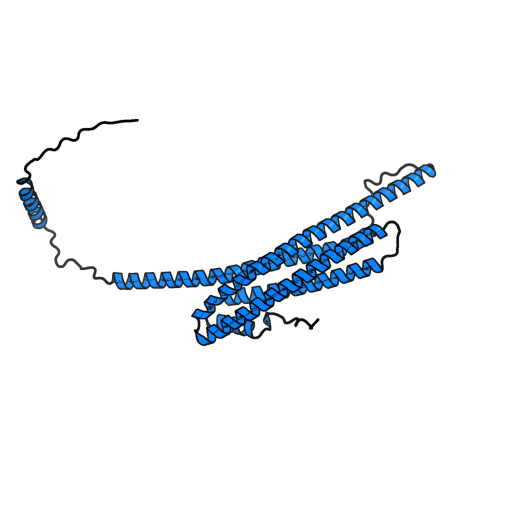6 1.00 96.12 210 GLU A N 1
ATOM 1671 C CA . GLU A 1 210 ? -0.773 7.126 3.893 1.00 96.12 210 GLU A CA 1
ATOM 1672 C C . GLU A 1 210 ? 0.658 7.027 3.351 1.00 96.12 210 GLU A C 1
ATOM 1674 O O . GLU A 1 210 ? 0.977 7.504 2.262 1.00 96.12 210 GLU A O 1
ATOM 1679 N N . ALA A 1 211 ? 1.531 6.320 4.069 1.00 95.44 211 ALA A N 1
ATOM 1680 C CA . ALA A 1 211 ? 2.891 6.090 3.613 1.00 95.44 211 ALA A CA 1
ATOM 1681 C C . ALA A 1 211 ? 2.955 5.170 2.379 1.00 95.44 211 ALA A C 1
ATOM 1683 O O . ALA A 1 211 ? 3.920 5.270 1.615 1.00 95.44 211 ALA A O 1
ATOM 1684 N N . MET A 1 212 ? 2.020 4.232 2.204 1.00 95.62 212 MET A N 1
ATOM 1685 C CA . MET A 1 212 ? 1.913 3.410 0.992 1.00 95.62 212 MET A CA 1
ATOM 1686 C C . MET A 1 212 ? 1.502 4.263 -0.202 1.00 95.62 212 MET A C 1
ATOM 1688 O O . MET A 1 212 ? 2.178 4.203 -1.223 1.00 95.62 212 MET A O 1
ATOM 1692 N N . GLU A 1 213 ? 0.467 5.093 -0.059 1.00 96.00 213 GLU A N 1
ATOM 1693 C CA . GLU A 1 213 ? -0.005 5.992 -1.118 1.00 96.00 213 GLU A CA 1
ATOM 1694 C C . GLU A 1 213 ? 1.138 6.849 -1.669 1.00 96.00 213 GLU A C 1
ATOM 1696 O O . GLU A 1 213 ? 1.393 6.823 -2.868 1.00 96.00 213 GLU A O 1
ATOM 1701 N N . LEU A 1 214 ? 1.917 7.489 -0.790 1.00 96.25 214 LEU A N 1
ATOM 1702 C CA . LEU A 1 214 ? 3.077 8.293 -1.193 1.00 96.25 214 LEU A CA 1
ATOM 1703 C C . LEU A 1 214 ? 4.122 7.498 -1.990 1.00 96.25 214 LEU A C 1
ATOM 1705 O O . LEU A 1 214 ? 4.762 8.036 -2.890 1.00 96.25 214 LEU A O 1
ATOM 1709 N N . ARG A 1 215 ? 4.336 6.218 -1.658 1.00 94.50 215 ARG A N 1
ATOM 1710 C CA . ARG A 1 215 ? 5.292 5.364 -2.384 1.00 94.50 215 ARG A CA 1
ATOM 1711 C C . ARG A 1 215 ? 4.734 4.876 -3.713 1.00 94.50 215 ARG A C 1
ATOM 1713 O O . ARG A 1 215 ? 5.515 4.729 -4.645 1.00 94.50 215 ARG A O 1
ATOM 1720 N N . ILE A 1 216 ? 3.429 4.621 -3.796 1.00 96.31 216 ILE A N 1
ATOM 1721 C CA . ILE A 1 216 ? 2.768 4.261 -5.054 1.00 96.31 216 ILE A CA 1
ATOM 1722 C C . ILE A 1 216 ? 2.802 5.452 -6.007 1.00 96.31 216 ILE A C 1
ATOM 1724 O O . ILE A 1 216 ? 3.179 5.276 -7.160 1.00 96.31 216 ILE A O 1
ATOM 1728 N N . ASP A 1 217 ? 2.500 6.653 -5.516 1.00 96.50 217 ASP A N 1
ATOM 1729 C CA . ASP A 1 217 ? 2.556 7.884 -6.308 1.00 96.50 217 ASP A CA 1
ATOM 1730 C C . ASP A 1 217 ? 3.975 8.120 -6.831 1.00 96.50 217 ASP A C 1
ATOM 1732 O O . ASP A 1 217 ? 4.176 8.241 -8.036 1.00 96.50 217 ASP A O 1
ATOM 1736 N N . ALA A 1 218 ? 4.981 8.020 -5.955 1.00 96.06 218 ALA A N 1
ATOM 1737 C CA . ALA A 1 218 ? 6.374 8.127 -6.371 1.00 96.06 218 ALA A CA 1
ATOM 1738 C C . ALA A 1 218 ? 6.776 7.038 -7.384 1.00 96.06 218 ALA A C 1
ATOM 1740 O O . ALA A 1 218 ? 7.531 7.321 -8.309 1.00 96.06 218 ALA A O 1
ATOM 1741 N N . ALA A 1 219 ? 6.288 5.800 -7.243 1.00 94.94 219 ALA A N 1
ATOM 1742 C CA . ALA A 1 219 ? 6.548 4.729 -8.206 1.00 94.94 219 ALA A CA 1
ATOM 1743 C C . ALA A 1 219 ? 5.916 5.027 -9.572 1.00 94.94 219 ALA A C 1
ATOM 1745 O O . ALA A 1 219 ? 6.597 4.892 -10.587 1.00 94.94 219 ALA A O 1
ATOM 1746 N N . ILE A 1 220 ? 4.659 5.477 -9.597 1.00 95.69 220 ILE A N 1
ATOM 1747 C CA . ILE A 1 220 ? 3.960 5.897 -10.818 1.00 95.69 220 ILE A CA 1
ATOM 1748 C C . ILE A 1 220 ? 4.747 7.009 -11.519 1.00 95.69 220 ILE A C 1
ATOM 1750 O O . ILE A 1 220 ? 4.995 6.895 -12.719 1.00 95.69 220 ILE A O 1
ATOM 1754 N N . ASP A 1 221 ? 5.223 8.009 -10.776 1.00 95.62 221 ASP A N 1
ATOM 1755 C CA . ASP A 1 221 ? 6.030 9.100 -11.331 1.00 95.62 221 ASP A CA 1
ATOM 1756 C C . ASP A 1 221 ? 7.321 8.583 -11.988 1.00 95.62 221 ASP A C 1
ATOM 1758 O O . ASP A 1 221 ? 7.688 9.033 -13.074 1.00 95.62 221 ASP A O 1
ATOM 1762 N N . LYS A 1 222 ? 8.019 7.610 -11.377 1.00 94.44 222 LYS A N 1
ATOM 1763 C CA . LYS A 1 222 ? 9.230 7.019 -11.985 1.00 94.44 222 LYS A CA 1
ATOM 1764 C C . LYS A 1 222 ? 8.921 6.249 -13.257 1.00 94.44 222 LYS A C 1
ATOM 1766 O O . LYS A 1 222 ? 9.674 6.354 -14.221 1.00 94.44 222 LYS A O 1
ATOM 1771 N N . VAL A 1 223 ? 7.815 5.515 -13.274 1.00 93.19 223 VAL A N 1
ATOM 1772 C CA . VAL A 1 223 ? 7.364 4.799 -14.467 1.00 93.19 223 VAL A CA 1
ATOM 1773 C C . VAL A 1 223 ? 7.030 5.772 -15.608 1.00 93.19 223 VAL A C 1
ATOM 1775 O O . VAL A 1 223 ? 7.410 5.531 -16.752 1.00 93.19 223 VAL A O 1
ATOM 1778 N N . GLU A 1 224 ? 6.369 6.893 -15.315 1.00 93.50 224 GLU A N 1
ATOM 1779 C CA . GLU A 1 224 ? 6.091 7.933 -16.313 1.00 93.50 224 GLU A CA 1
ATOM 1780 C C . GLU A 1 224 ? 7.361 8.627 -16.816 1.00 93.50 224 GLU A C 1
ATOM 1782 O O . GLU A 1 224 ? 7.493 8.868 -18.018 1.00 93.50 224 GLU A O 1
ATOM 1787 N N . ASN A 1 225 ? 8.304 8.928 -15.919 1.00 92.88 225 ASN A N 1
ATOM 1788 C CA . ASN A 1 225 ? 9.564 9.566 -16.295 1.00 92.88 225 ASN A CA 1
ATOM 1789 C C . ASN A 1 225 ? 10.407 8.665 -17.203 1.00 92.88 225 ASN A C 1
ATOM 1791 O O . ASN A 1 225 ? 10.942 9.159 -18.186 1.00 92.88 225 ASN A O 1
ATOM 1795 N N . LEU A 1 226 ? 10.431 7.345 -16.971 1.00 90.75 226 LEU A N 1
ATOM 1796 C CA . LEU A 1 226 ? 11.106 6.397 -17.870 1.00 90.75 226 LEU A CA 1
ATOM 1797 C C . LEU A 1 226 ? 10.588 6.473 -19.312 1.00 90.75 226 LEU A C 1
ATOM 1799 O O . LEU A 1 226 ? 11.373 6.418 -20.256 1.00 90.75 226 LEU A O 1
ATOM 1803 N N . ALA A 1 227 ? 9.274 6.607 -19.502 1.00 89.56 227 ALA A N 1
ATOM 1804 C CA . ALA A 1 227 ? 8.706 6.777 -20.836 1.00 89.56 227 ALA A CA 1
ATOM 1805 C C . ALA A 1 227 ? 9.048 8.155 -21.428 1.00 89.56 227 ALA A C 1
ATOM 1807 O O . ALA A 1 227 ? 9.419 8.254 -22.599 1.00 89.56 227 ALA A O 1
ATOM 1808 N N . ARG A 1 228 ? 8.969 9.209 -20.607 1.00 90.88 228 ARG A N 1
ATOM 1809 C CA . ARG A 1 228 ? 9.267 10.585 -21.019 1.00 90.88 228 ARG A CA 1
ATOM 1810 C C . ARG A 1 228 ? 10.726 10.760 -21.446 1.00 90.88 228 ARG A C 1
ATOM 1812 O O . ARG A 1 228 ? 10.965 11.384 -22.476 1.00 90.88 228 ARG A O 1
ATOM 1819 N N . ASP A 1 229 ? 11.677 10.208 -20.701 1.00 89.31 229 ASP A N 1
ATOM 1820 C CA . ASP A 1 229 ? 13.111 10.343 -20.982 1.00 89.31 229 ASP A CA 1
ATOM 1821 C C . ASP A 1 229 ? 13.482 9.702 -22.323 1.00 89.31 229 ASP A C 1
ATOM 1823 O O . ASP A 1 229 ? 14.186 10.308 -23.133 1.00 89.31 229 ASP A O 1
ATOM 1827 N N . VAL A 1 230 ? 12.911 8.530 -22.621 1.00 87.19 230 VAL A N 1
ATOM 1828 C CA . VAL A 1 230 ? 13.080 7.862 -23.921 1.00 87.19 230 VAL A CA 1
ATOM 1829 C C . VAL A 1 230 ? 12.516 8.706 -25.069 1.00 87.19 230 VAL A C 1
ATOM 1831 O O . VAL A 1 230 ? 13.123 8.782 -26.143 1.00 87.19 230 VAL A O 1
ATOM 1834 N N . ASP A 1 231 ? 11.357 9.338 -24.879 1.00 86.75 231 ASP A N 1
ATOM 1835 C CA . ASP A 1 231 ? 10.762 10.204 -25.901 1.00 86.75 231 ASP A CA 1
ATOM 1836 C C . ASP A 1 231 ? 11.567 11.495 -26.107 1.00 86.75 231 ASP A C 1
ATOM 1838 O O . ASP A 1 231 ? 11.740 11.925 -27.253 1.00 86.75 231 ASP A O 1
ATOM 1842 N N . ILE A 1 232 ? 12.112 12.083 -25.036 1.00 88.12 232 ILE A N 1
ATOM 1843 C CA . ILE A 1 232 ? 13.013 13.241 -25.113 1.00 88.12 232 ILE A CA 1
ATOM 1844 C C . ILE A 1 232 ? 14.284 12.874 -25.889 1.00 88.12 232 ILE A C 1
ATOM 1846 O O . ILE A 1 232 ? 14.604 13.559 -26.861 1.00 88.12 232 ILE A O 1
ATOM 1850 N N . ASP A 1 233 ? 14.957 11.772 -25.545 1.00 86.06 233 ASP A N 1
ATOM 1851 C CA . ASP A 1 233 ? 16.156 11.297 -26.259 1.00 86.06 233 ASP A CA 1
ATOM 1852 C C . ASP A 1 233 ? 15.863 11.051 -27.750 1.00 86.06 233 ASP A C 1
ATOM 1854 O O . ASP A 1 233 ? 16.636 11.441 -28.633 1.00 86.06 233 ASP A O 1
ATOM 1858 N N . ARG A 1 234 ? 14.692 10.483 -28.067 1.00 86.00 234 ARG A N 1
ATOM 1859 C CA . ARG A 1 234 ? 14.249 10.290 -29.454 1.00 86.00 234 ARG A CA 1
ATOM 1860 C C . ARG A 1 234 ? 14.030 11.615 -30.188 1.00 86.00 234 ARG A C 1
ATOM 1862 O O . ARG A 1 234 ? 14.369 11.706 -31.371 1.00 86.00 234 ARG A O 1
ATOM 1869 N N . MET A 1 235 ? 13.431 12.614 -29.541 1.00 87.31 235 MET A N 1
ATOM 1870 C CA . MET A 1 235 ? 13.197 13.929 -30.145 1.00 87.31 235 MET A CA 1
ATOM 1871 C C . MET A 1 235 ? 14.499 14.700 -30.359 1.00 87.31 235 MET A C 1
ATOM 1873 O O . MET A 1 235 ? 14.686 15.248 -31.446 1.00 87.31 235 MET A O 1
ATOM 1877 N N . MET A 1 236 ? 15.417 14.674 -29.390 1.00 88.06 236 MET A N 1
ATOM 1878 C CA . MET A 1 236 ? 16.738 15.301 -29.512 1.00 88.06 236 MET A CA 1
ATOM 1879 C C . MET A 1 236 ? 17.509 14.731 -30.707 1.00 88.06 236 MET A C 1
ATOM 1881 O O . MET A 1 236 ? 17.910 15.484 -31.587 1.00 88.06 236 MET A O 1
ATOM 1885 N N . LYS A 1 237 ? 17.566 13.400 -30.852 1.00 85.88 237 LYS A N 1
ATOM 1886 C CA . LYS A 1 237 ? 18.215 12.750 -32.009 1.00 85.88 237 LYS A CA 1
ATOM 1887 C C . LYS A 1 237 ? 17.617 13.153 -33.357 1.00 85.88 237 LYS A C 1
ATOM 1889 O O . LYS A 1 237 ? 18.344 13.298 -34.341 1.00 85.88 237 LYS A O 1
ATOM 1894 N N . LYS A 1 238 ? 16.290 13.314 -33.433 1.00 87.12 238 LYS A N 1
ATOM 1895 C CA . LYS A 1 238 ? 15.621 13.792 -34.656 1.00 87.12 238 LYS A CA 1
ATOM 1896 C C . LYS A 1 238 ? 15.980 15.243 -34.961 1.00 87.12 238 LYS A C 1
ATOM 1898 O O . LYS A 1 238 ? 16.172 15.568 -36.129 1.00 87.12 238 LYS A O 1
ATOM 1903 N N . PHE A 1 239 ? 16.046 16.090 -33.937 1.00 87.44 239 PHE A N 1
ATOM 1904 C CA . PHE A 1 239 ? 16.423 17.491 -34.081 1.00 87.44 239 PHE A CA 1
ATOM 1905 C C . PHE A 1 239 ? 17.872 17.631 -34.559 1.00 87.44 239 PHE A C 1
ATOM 1907 O O . PHE A 1 239 ? 18.103 18.302 -35.563 1.00 87.44 239 PHE A O 1
ATOM 1914 N N . ASP A 1 240 ? 18.807 16.909 -33.939 1.00 86.25 240 ASP A N 1
ATOM 1915 C CA . ASP A 1 240 ? 20.218 16.881 -34.345 1.00 86.25 240 ASP A CA 1
ATOM 1916 C C . ASP A 1 240 ? 20.360 16.443 -35.809 1.00 86.25 240 ASP A C 1
ATOM 1918 O O . ASP A 1 240 ? 21.003 17.118 -36.610 1.00 86.25 240 ASP A O 1
ATOM 1922 N N . SER A 1 241 ? 19.642 15.384 -36.204 1.00 86.31 241 SER A N 1
ATOM 1923 C CA . SER A 1 241 ? 19.629 14.899 -37.592 1.00 86.31 241 SER A CA 1
ATOM 1924 C C . SER A 1 241 ? 19.065 15.923 -38.590 1.00 86.31 241 SER A C 1
ATOM 1926 O O . SER A 1 241 ? 19.468 15.940 -39.753 1.00 86.31 241 SER A O 1
ATOM 1928 N N . MET A 1 242 ? 18.092 16.747 -38.184 1.00 83.38 242 MET A N 1
ATOM 1929 C CA . MET A 1 242 ? 17.531 17.807 -39.034 1.00 83.38 242 MET A CA 1
ATOM 1930 C C . MET A 1 242 ? 18.487 18.998 -39.153 1.00 83.38 242 MET A C 1
ATOM 1932 O O . MET A 1 242 ? 18.664 19.522 -40.253 1.00 83.38 242 MET A O 1
ATOM 1936 N N . MET A 1 243 ? 19.144 19.381 -38.057 1.00 80.44 243 MET A N 1
ATOM 1937 C CA . MET A 1 243 ? 20.156 20.437 -38.057 1.00 80.44 243 MET A CA 1
ATOM 1938 C C . MET A 1 243 ? 21.374 20.048 -38.901 1.00 80.44 243 MET A C 1
ATOM 1940 O O . MET A 1 243 ? 21.792 20.838 -39.745 1.00 80.44 243 MET A O 1
ATOM 1944 N N . GLU A 1 244 ? 21.886 18.822 -38.778 1.00 74.69 244 GLU A N 1
ATOM 1945 C CA . GLU A 1 244 ? 22.989 18.334 -39.619 1.00 74.69 244 GLU A CA 1
ATOM 1946 C C . GLU A 1 244 ? 22.636 18.336 -41.114 1.00 74.69 244 GLU A C 1
ATOM 1948 O O . GLU A 1 244 ? 23.447 18.759 -41.940 1.00 74.69 244 GLU A O 1
ATOM 1953 N N . LYS A 1 245 ? 21.411 17.933 -41.481 1.00 71.06 245 LYS A N 1
ATOM 1954 C CA . LYS A 1 245 ? 20.937 18.003 -42.875 1.00 71.06 245 LYS A CA 1
ATOM 1955 C C . LYS A 1 245 ? 20.850 19.437 -43.387 1.00 71.06 245 LYS A C 1
ATOM 1957 O O . LYS A 1 245 ? 21.332 19.703 -44.483 1.00 71.06 245 LYS A O 1
ATOM 1962 N N . SER A 1 246 ? 20.313 20.360 -42.586 1.00 60.62 246 SER A N 1
ATOM 1963 C CA . SER A 1 246 ? 20.261 21.778 -42.961 1.00 60.62 246 SER A CA 1
ATOM 1964 C C . SER A 1 246 ? 21.651 22.390 -43.141 1.00 60.62 246 SER A C 1
ATOM 1966 O O . SER A 1 246 ? 21.841 23.173 -44.064 1.00 60.62 246 SER A O 1
ATOM 1968 N N . HIS A 1 247 ? 22.642 21.986 -42.336 1.00 55.03 247 HIS A N 1
ATOM 1969 C CA . HIS A 1 247 ? 24.021 22.456 -42.473 1.00 55.03 247 HIS A CA 1
ATOM 1970 C C . HIS A 1 247 ? 24.699 21.895 -43.731 1.00 55.03 247 HIS A C 1
ATOM 1972 O O . HIS A 1 247 ? 25.440 22.617 -44.386 1.00 55.03 247 HIS A O 1
ATOM 1978 N N . ASN A 1 248 ? 24.412 20.646 -44.112 1.00 57.34 248 ASN A N 1
ATOM 1979 C CA . ASN A 1 248 ? 24.919 20.056 -45.357 1.00 57.34 248 ASN A CA 1
ATOM 1980 C C . ASN A 1 248 ? 24.243 20.632 -46.617 1.00 57.34 248 ASN A C 1
ATOM 1982 O O . ASN A 1 248 ? 24.893 20.747 -47.653 1.00 57.34 248 ASN A O 1
ATOM 1986 N N . GLU A 1 249 ? 22.965 21.017 -46.545 1.00 54.44 249 GLU A N 1
ATOM 1987 C CA . GLU A 1 249 ? 22.236 21.642 -47.662 1.00 54.44 249 GLU A CA 1
ATOM 1988 C C . GLU A 1 249 ? 22.514 23.156 -47.789 1.00 54.44 249 GLU A C 1
ATOM 1990 O O . GLU A 1 249 ? 22.523 23.681 -48.902 1.00 54.44 249 GLU A O 1
ATOM 1995 N N . GLN A 1 250 ? 22.826 23.867 -46.693 1.00 46.62 250 GLN A N 1
ATOM 1996 C CA . GLN A 1 250 ? 23.233 25.287 -46.722 1.00 46.62 250 GLN A CA 1
ATOM 1997 C C . GLN A 1 250 ? 24.660 25.536 -47.240 1.00 46.62 250 GLN A C 1
ATOM 1999 O O . GLN A 1 250 ? 25.023 26.690 -47.455 1.00 46.62 250 GLN A O 1
ATOM 2004 N N . VAL A 1 251 ? 25.449 24.492 -47.529 1.00 46.12 251 VAL A N 1
ATOM 2005 C CA . VAL A 1 251 ? 26.692 24.603 -48.327 1.00 46.12 251 VAL A CA 1
ATOM 2006 C C . VAL A 1 251 ? 26.375 24.553 -49.838 1.00 46.12 251 VAL A C 1
ATOM 2008 O O . VAL A 1 251 ? 27.208 24.218 -50.674 1.00 46.12 251 VAL A O 1
ATOM 2011 N N . GLY A 1 252 ? 25.154 24.919 -50.235 1.00 47.66 252 GLY A N 1
ATOM 2012 C CA . GLY A 1 252 ? 24.855 25.374 -51.588 1.00 47.66 252 GLY A CA 1
ATOM 2013 C C . GLY A 1 252 ? 25.357 26.805 -51.762 1.00 47.66 252 GLY A C 1
ATOM 2014 O O . GLY A 1 252 ? 24.736 27.731 -51.254 1.00 47.66 252 GLY A O 1
ATOM 2015 N N . ALA A 1 253 ? 26.502 26.948 -52.435 1.00 50.12 253 ALA A N 1
ATOM 2016 C CA . ALA A 1 253 ? 27.151 28.185 -52.870 1.00 50.12 253 ALA A CA 1
ATOM 2017 C C . ALA A 1 253 ? 26.320 29.470 -52.673 1.00 50.12 253 ALA A C 1
ATOM 2019 O O . ALA A 1 253 ? 25.426 29.774 -53.463 1.00 50.12 253 ALA A O 1
ATOM 2020 N N . MET A 1 254 ? 26.694 30.289 -51.684 1.00 52.38 254 MET A N 1
ATOM 2021 C CA . MET A 1 254 ? 26.522 31.732 -51.827 1.00 52.38 254 MET A CA 1
ATOM 2022 C C . MET A 1 254 ? 27.374 32.140 -53.030 1.00 52.38 254 MET A C 1
ATOM 2024 O O . MET A 1 254 ? 28.582 32.336 -52.912 1.00 52.38 254 MET A O 1
ATOM 2028 N N . VAL A 1 255 ? 26.762 32.153 -54.214 1.00 54.12 255 VAL A N 1
ATOM 2029 C CA . VAL A 1 255 ? 27.362 32.705 -55.424 1.00 54.12 255 VAL A CA 1
ATOM 2030 C C . VAL A 1 255 ? 27.601 34.178 -55.121 1.00 54.12 255 VAL A C 1
ATOM 2032 O O . VAL A 1 255 ? 26.663 34.968 -55.076 1.00 54.12 255 VAL A O 1
ATOM 2035 N N . ALA A 1 256 ? 28.855 34.536 -54.850 1.00 55.53 256 ALA A N 1
ATOM 2036 C CA . ALA A 1 256 ? 29.281 35.915 -54.982 1.00 55.53 256 ALA A CA 1
ATOM 2037 C C . ALA A 1 256 ? 28.998 36.298 -56.436 1.00 55.53 256 ALA A C 1
ATOM 2039 O O . ALA A 1 256 ? 29.506 35.641 -57.351 1.00 55.53 256 ALA A O 1
ATOM 2040 N N . GLU A 1 257 ? 28.132 37.290 -56.637 1.00 54.19 257 GLU A N 1
ATOM 2041 C CA . GLU A 1 257 ? 27.854 37.847 -57.956 1.00 54.19 257 GLU A CA 1
ATOM 2042 C C . GLU A 1 257 ? 29.184 38.067 -58.676 1.00 54.19 257 GLU A C 1
ATOM 2044 O O . GLU A 1 257 ? 30.094 38.742 -58.182 1.00 54.19 257 GLU A O 1
ATOM 2049 N N . THR A 1 258 ? 29.346 37.386 -59.805 1.00 56.44 258 THR A N 1
ATOM 2050 C CA . THR A 1 258 ? 30.567 37.475 -60.593 1.00 56.44 258 THR A CA 1
ATOM 2051 C C . THR A 1 258 ? 30.423 38.737 -61.431 1.00 56.44 258 THR A C 1
ATOM 2053 O O . THR A 1 258 ? 29.821 38.694 -62.492 1.00 56.44 258 THR A O 1
ATOM 2056 N N . GLU A 1 259 ? 30.935 39.840 -60.877 1.00 55.19 259 GLU A N 1
ATOM 2057 C CA . GLU A 1 259 ? 30.990 41.222 -61.389 1.00 55.19 259 GLU A CA 1
ATOM 2058 C C . GLU A 1 259 ? 30.005 42.216 -60.753 1.00 55.19 259 GLU A C 1
ATOM 2060 O O . GLU A 1 259 ? 28.801 42.220 -60.985 1.00 55.19 259 GLU A O 1
ATOM 2065 N N . TYR A 1 260 ? 30.589 43.148 -59.993 1.00 54.34 260 TYR A N 1
ATOM 2066 C CA . TYR A 1 260 ? 29.965 44.395 -59.566 1.00 54.34 260 TYR A CA 1
ATOM 2067 C C . TYR A 1 260 ? 29.648 45.260 -60.799 1.00 54.34 260 TYR A C 1
ATOM 2069 O O . TYR A 1 260 ? 30.526 45.956 -61.308 1.00 54.34 260 TYR A O 1
ATOM 2077 N N . GLN A 1 261 ? 28.396 45.281 -61.253 1.00 56.41 261 GLN A N 1
ATOM 2078 C CA . GLN A 1 261 ? 27.896 46.356 -62.115 1.00 56.41 261 GLN A CA 1
ATOM 2079 C C . GLN A 1 261 ? 27.038 47.312 -61.289 1.00 56.41 261 GLN A C 1
ATOM 2081 O O . GLN A 1 261 ? 25.813 47.233 -61.279 1.00 56.41 261 GLN A O 1
ATOM 2086 N N . TYR A 1 262 ? 27.696 48.235 -60.585 1.00 61.97 262 TYR A N 1
ATOM 2087 C CA . TYR A 1 262 ? 27.027 49.416 -60.045 1.00 61.97 262 TYR A CA 1
ATOM 2088 C C . TYR A 1 262 ? 27.546 50.657 -60.770 1.00 61.97 262 TYR A C 1
ATOM 2090 O O . TYR A 1 262 ? 28.697 51.059 -60.606 1.00 61.97 262 TYR A O 1
ATOM 2098 N N . GLY A 1 263 ? 26.688 51.243 -61.599 1.00 65.75 263 GLY A N 1
ATOM 2099 C CA . GLY A 1 263 ? 26.958 52.422 -62.414 1.00 65.75 263 GLY A CA 1
ATOM 2100 C C . GLY A 1 263 ? 25.673 52.883 -63.100 1.00 65.75 263 GLY A C 1
ATOM 2101 O O . GLY A 1 263 ? 24.732 52.100 -63.232 1.00 65.75 263 GLY A O 1
ATOM 2102 N N . ALA A 1 264 ? 25.619 54.154 -63.503 1.00 58.03 264 ALA A N 1
ATOM 2103 C CA . ALA A 1 264 ? 24.439 54.778 -64.115 1.00 58.03 264 ALA A CA 1
ATOM 2104 C C . ALA A 1 264 ? 23.885 53.990 -65.324 1.00 58.03 264 ALA A C 1
ATOM 2106 O O . ALA A 1 264 ? 22.675 53.970 -65.549 1.00 58.03 264 ALA A O 1
ATOM 2107 N N . ASP A 1 265 ? 24.753 53.253 -66.016 1.00 61.19 265 ASP A N 1
ATOM 2108 C CA . ASP A 1 265 ? 24.442 52.480 -67.219 1.00 61.19 265 ASP A CA 1
ATOM 2109 C C . ASP A 1 265 ? 23.464 51.314 -66.960 1.00 61.19 265 ASP A C 1
ATOM 2111 O O . ASP A 1 265 ? 22.617 51.006 -67.799 1.00 61.19 265 ASP A O 1
ATOM 2115 N N . ALA A 1 266 ? 23.506 50.695 -65.771 1.00 62.06 266 ALA A N 1
ATOM 2116 C CA . ALA A 1 266 ? 22.568 49.627 -65.400 1.00 62.06 266 ALA A CA 1
ATOM 2117 C C . ALA A 1 266 ? 21.145 50.165 -65.149 1.00 62.06 266 ALA A C 1
ATOM 2119 O O . ALA A 1 266 ? 20.152 49.464 -65.364 1.00 62.06 266 ALA A O 1
ATOM 2120 N N . PHE A 1 267 ? 21.040 51.429 -64.725 1.00 58.53 267 PHE A N 1
ATOM 2121 C CA . PHE A 1 267 ? 19.763 52.104 -64.500 1.00 58.53 267 PHE A CA 1
ATOM 2122 C C . PHE A 1 267 ? 19.133 52.570 -65.824 1.00 58.53 267 PHE A C 1
ATOM 2124 O O . PHE A 1 267 ? 17.927 52.409 -66.019 1.00 58.53 267 PHE A O 1
ATOM 2131 N N . GLU A 1 268 ? 19.939 53.066 -66.771 1.00 62.78 268 GLU A N 1
ATOM 2132 C CA . GLU A 1 268 ? 19.468 53.449 -68.112 1.00 62.78 268 GLU A CA 1
ATOM 2133 C C . GLU A 1 268 ? 18.983 52.250 -68.941 1.00 62.78 268 GLU A C 1
ATOM 2135 O O . GLU A 1 268 ? 17.968 52.364 -69.632 1.00 62.78 268 GLU A O 1
ATOM 2140 N N . ALA A 1 269 ? 19.623 51.083 -68.825 1.00 62.38 269 ALA A N 1
ATOM 2141 C CA . ALA A 1 269 ? 19.180 49.867 -69.513 1.00 62.38 269 ALA A CA 1
ATOM 2142 C C . ALA A 1 269 ? 17.800 49.374 -69.025 1.00 62.38 269 ALA A C 1
ATOM 2144 O O . ALA A 1 269 ? 16.955 48.986 -69.836 1.00 62.38 269 ALA A O 1
ATOM 2145 N N . CYS A 1 270 ? 17.525 49.450 -67.716 1.00 60.44 270 CYS A N 1
ATOM 2146 C CA . CYS A 1 270 ? 16.198 49.148 -67.164 1.00 60.44 270 CYS A CA 1
ATOM 2147 C C . CYS A 1 270 ? 15.137 50.166 -67.609 1.00 60.44 270 CYS A C 1
ATOM 2149 O O . CYS A 1 270 ? 14.016 49.781 -67.948 1.00 60.44 270 CYS A O 1
ATOM 2151 N N . ALA A 1 271 ? 15.486 51.456 -67.653 1.00 57.94 271 ALA A N 1
ATOM 2152 C CA . ALA A 1 271 ? 14.572 52.505 -68.101 1.00 57.94 271 ALA A CA 1
ATOM 2153 C C . ALA A 1 271 ? 14.212 52.363 -69.593 1.00 57.94 271 ALA A C 1
ATOM 2155 O O . ALA A 1 271 ? 13.046 52.496 -69.960 1.00 57.94 271 ALA A O 1
ATOM 2156 N N . GLN A 1 272 ? 15.178 52.017 -70.452 1.00 55.41 272 GLN A N 1
ATOM 2157 C CA . GLN A 1 272 ? 14.918 51.760 -71.874 1.00 55.41 272 GLN A CA 1
ATOM 2158 C C . GLN A 1 272 ? 14.062 50.500 -72.091 1.00 55.41 272 GLN A C 1
ATOM 2160 O O . GLN A 1 272 ? 13.203 50.494 -72.971 1.00 55.41 272 GLN A O 1
ATOM 2165 N N . GLY A 1 273 ? 14.225 49.466 -71.256 1.00 57.41 273 GLY A N 1
ATOM 2166 C CA . GLY A 1 273 ? 13.384 48.263 -71.285 1.00 57.41 273 GLY A CA 1
ATOM 2167 C C . GLY A 1 273 ? 11.922 48.505 -70.879 1.00 57.41 273 GLY A C 1
ATOM 2168 O O . GLY A 1 273 ? 11.031 47.845 -71.413 1.00 57.41 273 GLY A O 1
ATOM 2169 N N . MET A 1 274 ? 11.657 49.471 -69.991 1.00 49.81 274 MET A N 1
ATOM 2170 C CA . MET A 1 274 ? 10.292 49.867 -69.607 1.00 49.81 274 MET A CA 1
ATOM 2171 C C . MET A 1 274 ? 9.576 50.691 -70.688 1.00 49.81 274 MET A C 1
ATOM 2173 O O . MET A 1 274 ? 8.377 50.523 -70.880 1.00 49.81 274 MET A O 1
ATOM 2177 N N . ILE A 1 275 ? 10.291 51.526 -71.448 1.00 47.28 275 ILE A N 1
ATOM 2178 C CA . ILE A 1 275 ? 9.678 52.359 -72.503 1.00 47.28 275 ILE A CA 1
ATOM 2179 C C . ILE A 1 275 ? 9.212 51.507 -73.701 1.00 47.28 275 ILE A C 1
ATOM 2181 O O . ILE A 1 275 ? 8.249 51.857 -74.383 1.00 47.28 275 ILE A O 1
ATOM 2185 N N . VAL A 1 276 ? 9.849 50.358 -73.954 1.00 48.88 276 VAL A N 1
ATOM 2186 C CA . VAL A 1 276 ? 9.466 49.465 -75.063 1.00 48.88 276 VAL A CA 1
ATOM 2187 C C . VAL A 1 276 ? 8.184 48.676 -74.756 1.00 48.88 276 VAL A C 1
ATOM 2189 O O . VAL A 1 276 ? 7.425 48.381 -75.679 1.00 48.88 276 VAL A O 1
ATOM 2192 N N . SER A 1 277 ? 7.883 48.371 -73.488 1.00 43.94 277 SER A N 1
ATOM 2193 C CA . SER A 1 277 ? 6.688 47.590 -73.128 1.00 43.94 277 SER A CA 1
ATOM 2194 C C . SER A 1 277 ? 5.397 48.414 -73.040 1.00 43.94 277 SER A C 1
ATOM 2196 O O . SER A 1 277 ? 4.316 47.843 -73.167 1.00 43.94 277 SER A O 1
ATOM 2198 N N . GLU A 1 278 ? 5.479 49.742 -72.907 1.00 44.12 278 GLU A N 1
ATOM 2199 C CA . GLU A 1 278 ? 4.305 50.632 -72.835 1.00 44.12 278 GLU A CA 1
ATOM 2200 C C . GLU A 1 278 ? 3.676 50.975 -74.201 1.00 44.12 278 GLU A C 1
ATOM 2202 O O . GLU A 1 278 ? 2.644 51.639 -74.250 1.00 44.12 278 GLU A O 1
ATOM 2207 N N . THR A 1 279 ? 4.234 50.500 -75.324 1.00 42.66 279 THR A N 1
ATOM 2208 C CA . THR A 1 279 ? 3.666 50.761 -76.667 1.00 42.66 279 THR A CA 1
ATOM 2209 C C . THR A 1 279 ? 2.754 49.656 -77.213 1.00 42.66 279 THR A C 1
ATOM 2211 O O . THR A 1 279 ? 2.161 49.851 -78.269 1.00 42.66 279 THR A O 1
ATOM 2214 N N . ASN A 1 280 ? 2.572 48.535 -76.501 1.00 47.69 280 ASN A N 1
ATOM 2215 C CA . ASN A 1 280 ? 1.807 47.376 -76.994 1.00 47.69 280 ASN A CA 1
ATOM 2216 C C . ASN A 1 280 ? 0.724 46.876 -76.019 1.00 47.69 280 ASN A C 1
ATOM 2218 O O . ASN A 1 280 ? 0.641 45.682 -75.730 1.00 47.69 280 ASN A O 1
ATOM 2222 N N . THR A 1 281 ? -0.147 47.764 -75.542 1.00 38.69 281 THR A N 1
ATOM 2223 C CA . THR A 1 281 ? -1.373 47.364 -74.830 1.00 38.69 281 THR A CA 1
ATOM 2224 C C . THR A 1 281 ? -2.605 47.941 -75.523 1.00 38.69 281 THR A C 1
ATOM 2226 O O . THR A 1 281 ? -3.092 49.021 -75.194 1.00 38.69 281 THR A O 1
ATOM 2229 N N . GLU A 1 282 ? -3.113 47.195 -76.510 1.00 37.66 282 GLU A N 1
ATOM 2230 C CA . GLU A 1 282 ? -4.486 47.340 -76.995 1.00 37.66 282 GLU A CA 1
ATOM 2231 C C . GLU A 1 282 ? -5.472 46.999 -75.867 1.00 37.66 282 GLU A C 1
ATOM 2233 O O . GLU A 1 282 ? -5.315 46.032 -75.121 1.00 37.66 282 GLU A O 1
ATOM 2238 N N . ILE A 1 283 ? -6.473 47.862 -75.731 1.00 42.28 283 ILE A N 1
ATOM 2239 C CA . ILE A 1 283 ? -7.486 47.876 -74.679 1.00 42.28 283 ILE A CA 1
ATOM 2240 C C . ILE A 1 283 ? -8.646 46.965 -75.099 1.00 42.28 283 ILE A C 1
ATOM 2242 O O . ILE A 1 283 ? -9.354 47.293 -76.047 1.00 42.28 283 ILE A O 1
ATOM 2246 N N . GLU A 1 284 ? -8.927 45.900 -74.342 1.00 36.16 284 GLU A N 1
ATOM 2247 C CA . GLU A 1 284 ? -10.255 45.269 -74.332 1.00 36.16 284 GLU A CA 1
ATOM 2248 C C . GLU A 1 284 ? -10.894 45.383 -72.942 1.00 36.16 284 GLU A C 1
ATOM 2250 O O . GLU A 1 284 ? -10.454 44.798 -71.952 1.00 36.16 284 GLU A O 1
ATOM 2255 N N . ASN A 1 285 ? -11.950 46.197 -72.891 1.00 40.66 285 ASN A N 1
ATOM 2256 C CA . ASN A 1 285 ? -12.829 46.398 -71.747 1.00 40.66 285 ASN A CA 1
ATOM 2257 C C . ASN A 1 285 ? -13.742 45.182 -71.544 1.00 40.66 285 ASN A C 1
ATOM 2259 O O . ASN A 1 285 ? -14.430 44.778 -72.478 1.00 40.66 285 ASN A O 1
ATOM 2263 N N . TYR A 1 286 ? -13.874 44.710 -70.302 1.00 37.25 286 TYR A N 1
ATOM 2264 C CA . TYR A 1 286 ? -15.053 43.955 -69.871 1.00 37.25 286 TYR A CA 1
ATOM 2265 C C . TYR A 1 286 ? -15.624 44.533 -68.573 1.00 37.25 286 TYR A C 1
ATOM 2267 O O . TYR A 1 286 ? -14.968 44.596 -67.534 1.00 37.25 286 TYR A O 1
ATOM 2275 N N . GLU A 1 287 ? -16.874 44.983 -68.681 1.00 38.44 287 GLU A N 1
ATOM 2276 C CA . GLU A 1 287 ? -17.702 45.562 -67.628 1.00 38.44 287 GLU A CA 1
ATOM 2277 C C . GLU A 1 287 ? -18.044 44.542 -66.528 1.00 38.44 287 GLU A C 1
ATOM 2279 O O . GLU A 1 287 ? -18.522 43.438 -66.792 1.00 38.44 287 GLU A O 1
ATOM 2284 N N . LEU A 1 288 ? -17.892 44.951 -65.267 1.00 35.03 288 LEU A N 1
ATOM 2285 C CA . LEU A 1 288 ? -18.384 44.228 -64.093 1.00 35.03 288 LEU A CA 1
ATOM 2286 C C . LEU A 1 288 ? -19.771 44.754 -63.693 1.00 35.03 288 LEU A C 1
ATOM 2288 O O . LEU A 1 288 ? -19.891 45.812 -63.073 1.00 35.03 288 LEU A O 1
ATOM 2292 N N . LYS A 1 289 ? -20.827 43.983 -63.987 1.00 37.22 289 LYS A N 1
ATOM 2293 C CA . LYS A 1 289 ? -22.153 44.162 -63.373 1.00 37.22 289 LYS A CA 1
ATOM 2294 C C . LYS A 1 289 ? -22.142 43.627 -61.939 1.00 37.22 289 LYS A C 1
ATOM 2296 O O . LYS A 1 289 ? -21.901 42.445 -61.705 1.00 37.22 289 LYS A O 1
ATOM 2301 N N . LYS A 1 290 ? -22.424 44.517 -60.986 1.00 44.38 290 LYS A N 1
ATOM 2302 C CA . LYS A 1 290 ? -22.728 44.203 -59.584 1.00 44.38 290 LYS A CA 1
ATOM 2303 C C . LYS A 1 290 ? -24.230 43.982 -59.377 1.00 44.38 290 LYS A C 1
ATOM 2305 O O . LYS A 1 290 ? -25.041 44.452 -60.164 1.00 44.38 290 LYS A O 1
ATOM 2310 N N . GLU A 1 291 ? -24.509 43.397 -58.208 1.00 35.19 291 GLU A N 1
ATOM 2311 C CA . GLU A 1 291 ? -25.792 43.260 -57.494 1.00 35.19 291 GLU A CA 1
ATOM 2312 C C . GLU A 1 291 ? -26.596 41.997 -57.840 1.00 35.19 291 GLU A C 1
ATOM 2314 O O . GLU A 1 291 ? -26.765 41.647 -58.995 1.00 35.19 291 GLU A O 1
ATOM 2319 N N . GLY A 1 292 ? -27.137 41.232 -56.893 1.00 35.62 292 GLY A N 1
ATOM 2320 C CA . GLY A 1 292 ? -27.229 41.388 -55.446 1.00 35.62 292 GLY A CA 1
ATOM 2321 C C . GLY A 1 292 ? -28.398 40.545 -54.913 1.00 35.62 292 GLY A C 1
ATOM 2322 O O . GLY A 1 292 ? -29.422 40.432 -55.568 1.00 35.62 292 GLY A O 1
ATOM 2323 N N . LYS A 1 293 ? -28.224 40.010 -53.697 1.00 39.47 293 LYS A N 1
ATOM 2324 C CA . LYS A 1 293 ? -29.247 39.648 -52.692 1.00 39.47 293 LYS A CA 1
ATOM 2325 C C . LYS A 1 293 ? -30.365 38.628 -53.020 1.00 39.47 293 LYS A C 1
ATOM 2327 O O . LYS A 1 293 ? -31.322 38.914 -53.717 1.00 39.47 293 LYS A O 1
ATOM 2332 N N . SER A 1 294 ? -30.338 37.574 -52.193 1.00 39.00 294 SER A N 1
ATOM 2333 C CA . SER A 1 294 ? -31.414 37.165 -51.264 1.00 39.00 294 SER A CA 1
ATOM 2334 C C . SER A 1 294 ? -32.706 36.573 -51.848 1.00 39.00 294 SER A C 1
ATOM 2336 O O . SER A 1 294 ? -33.604 37.298 -52.263 1.00 39.00 294 SER A O 1
ATOM 2338 N N . ARG A 1 295 ? -32.882 35.259 -51.678 1.00 41.62 295 ARG A N 1
ATOM 2339 C CA . ARG A 1 295 ? -33.715 34.649 -50.625 1.00 41.62 295 ARG A CA 1
ATOM 2340 C C . ARG A 1 295 ? -33.482 33.146 -50.568 1.00 41.62 295 ARG A C 1
ATOM 2342 O O . ARG A 1 295 ? -33.271 32.557 -51.646 1.00 41.62 295 ARG A O 1
#

Secondary structure (DSSP, 8-state):
--------GGG-HHHHHHHHHHHHTT-HHHHHHHHHHHHHHHHHHHHHHHHHHHHHHHHHHHHHS---TTHHHHHHHHHHHHHHHHHHHHHHHHHHHHHHHHHHHHHHHHHHHHHHHGGGGGGGGGGGGGGHHHHHHHHHHHHHHHHHHHHHHHHHHHHHHHHHHHHHHHHHHHHHHTTPPPPP-TT------HHHHHHHHHHHHHHHHHHHHHHHHHHHHHHHHHHHHHHHHHHHHHHHHHHHHHHHHTTS-----SS---SHHHHHHHHHHHHHHTT----------------